Protein AF-A0A8J3IQC1-F1 (afdb_monomer)

Secondary structure (DSSP, 8-state):
--------TTEEEEEEEEEEEE-TT---HHHHHHHHHHHHHHHHHTT-EEEEPP--S---TTEEEEEEEEEEE---S---TTTGGGHHHHHHHHHHHHHHHHHHHHHHHHH-HHHHHHSPPEEEEEETTEEEEEPTGGGTSTTHHHHHHHHHHHH-HHHHTT--TTS-EEEEEEE---------

Mean predicted aligned error: 8.5 Å

Solvent-accessible surface area (backbone atoms only — not comparable to full-atom values): 10470 Å² total; per-residue (Å²): 134,84,84,82,77,77,92,64,98,57,68,44,60,32,51,36,37,42,35,38,34,48,32,95,90,31,84,54,57,66,60,50,50,52,36,46,52,48,33,51,54,54,36,41,76,75,61,33,44,80,44,83,42,82,86,79,83,78,85,57,89,56,57,41,68,35,24,37,37,35,72,42,74,70,80,81,71,82,62,54,96,80,40,60,67,40,45,30,34,31,52,44,29,51,63,44,49,60,53,56,50,42,46,53,48,33,47,28,67,80,57,35,66,70,48,34,72,76,41,47,69,45,37,35,41,27,52,74,88,45,78,41,80,57,52,77,70,55,69,70,47,97,56,23,27,55,52,51,33,52,56,47,32,72,77,36,53,76,59,36,65,68,39,40,49,73,44,55,33,37,39,38,39,37,42,51,61,69,84,77,77,80,82,128

pLDDT: mean 81.54, std 16.27, range [40.22, 96.62]

Organism: NCBI:txid2778369

Foldseek 3Di:
DDDDDDPDDFWDKFKEKEKEFEDPVADDLVLQVQLLVQLVVQLVVVVWDKDQDDDPVPDDSGMDIIMIMHIFGQPPPDDPPVCVLLSFQLSQLVSCLSSVVSSQVSNCVSQPVVCCVVFPKWKWKDWQRRIDTDDPVLNPDPSSSVSSSVSCCVVPVPVSSVHHSHTHMYMYIYGYHDDDDPDD

Radius of gyration: 18.0 Å; Cα contacts (8 Å, |Δi|>4): 273; chains: 1; bounding box: 42×38×71 Å

Structure (mmCIF, N/CA/C/O backbone):
data_AF-A0A8J3IQC1-F1
#
_entry.id   AF-A0A8J3IQC1-F1
#
loop_
_atom_site.group_PDB
_atom_site.id
_atom_site.type_symbol
_atom_site.label_atom_id
_atom_site.label_alt_id
_atom_site.label_comp_id
_atom_site.label_asym_id
_atom_site.label_entity_id
_atom_site.label_seq_id
_atom_site.pdbx_PDB_ins_code
_atom_site.Cartn_x
_atom_site.Cartn_y
_atom_site.Cartn_z
_atom_site.occupancy
_atom_site.B_iso_or_equiv
_atom_site.auth_seq_id
_atom_site.auth_comp_id
_atom_site.auth_asym_id
_atom_site.auth_atom_id
_atom_site.pdbx_PDB_model_num
ATOM 1 N N . MET A 1 1 ? 22.845 -1.897 39.094 1.00 40.22 1 MET A N 1
ATOM 2 C CA . MET A 1 1 ? 21.965 -2.775 38.296 1.00 40.22 1 MET A CA 1
ATOM 3 C C . MET A 1 1 ? 20.654 -2.040 38.111 1.00 40.22 1 MET A C 1
ATOM 5 O O . MET A 1 1 ? 19.868 -1.981 39.044 1.00 40.22 1 MET A O 1
ATOM 9 N N . THR A 1 2 ? 20.475 -1.381 36.971 1.00 40.59 2 THR A N 1
ATOM 10 C CA . THR A 1 2 ? 19.270 -0.590 36.696 1.00 40.59 2 THR A CA 1
ATOM 11 C C . THR A 1 2 ? 18.287 -1.494 35.963 1.00 40.59 2 THR A C 1
ATOM 13 O O . THR A 1 2 ? 18.483 -1.792 34.788 1.00 40.59 2 THR A O 1
ATOM 16 N N . GLN A 1 3 ? 17.283 -1.999 36.681 1.00 43.78 3 GLN A N 1
ATOM 17 C CA . GLN A 1 3 ? 16.102 -2.611 36.074 1.00 43.78 3 GLN A CA 1
ATOM 18 C C . GLN A 1 3 ? 15.334 -1.515 35.333 1.00 43.78 3 GLN A C 1
ATOM 20 O O . GLN A 1 3 ? 14.835 -0.581 35.954 1.00 43.78 3 GLN A O 1
ATOM 25 N N . ILE A 1 4 ? 15.254 -1.630 34.010 1.00 45.78 4 ILE A N 1
ATOM 26 C CA . ILE A 1 4 ? 14.310 -0.878 33.186 1.00 45.78 4 ILE A CA 1
ATOM 27 C C . ILE A 1 4 ? 13.172 -1.856 32.880 1.00 45.78 4 ILE A C 1
ATOM 29 O O . ILE A 1 4 ? 13.296 -2.699 31.994 1.00 45.78 4 ILE A O 1
ATOM 33 N N . SER A 1 5 ? 12.108 -1.800 33.678 1.00 45.09 5 SER A N 1
ATOM 34 C CA . SER A 1 5 ? 10.815 -2.428 33.371 1.00 45.09 5 SER A CA 1
ATOM 35 C C . SER A 1 5 ? 9.925 -1.436 32.602 1.00 45.09 5 SER A C 1
ATOM 37 O O . SER A 1 5 ? 10.202 -0.238 32.605 1.00 45.09 5 SER A O 1
ATOM 39 N N . PRO A 1 6 ? 8.837 -1.929 31.994 1.00 44.94 6 PRO A N 1
ATOM 40 C CA . PRO A 1 6 ? 8.694 -2.234 30.576 1.00 44.94 6 PRO A CA 1
ATOM 41 C C . PRO A 1 6 ? 8.304 -1.005 29.729 1.00 44.94 6 PRO A C 1
ATOM 43 O O . PRO A 1 6 ? 7.730 -0.036 30.218 1.00 44.94 6 PRO A O 1
ATOM 46 N N . ARG A 1 7 ? 8.597 -1.054 28.426 1.00 44.25 7 ARG A N 1
ATOM 47 C CA . ARG A 1 7 ? 8.117 -0.073 27.442 1.00 44.25 7 ARG A CA 1
ATOM 48 C C . ARG A 1 7 ? 6.585 -0.211 27.310 1.00 44.25 7 ARG A C 1
ATOM 50 O O . ARG A 1 7 ? 6.113 -1.241 26.852 1.00 44.25 7 ARG A O 1
ATOM 57 N N . SER A 1 8 ? 5.897 0.807 27.824 1.00 50.34 8 SER A N 1
ATOM 58 C CA . SER A 1 8 ? 4.542 1.351 27.611 1.00 50.34 8 SER A CA 1
ATOM 59 C C . SER A 1 8 ? 3.432 0.495 26.964 1.00 50.34 8 SER A C 1
ATOM 61 O O . SER A 1 8 ? 3.564 0.004 25.851 1.00 50.34 8 SER A O 1
ATOM 63 N N . GLU A 1 9 ? 2.276 0.462 27.633 1.00 50.59 9 GLU A N 1
ATOM 64 C CA . GLU A 1 9 ? 1.049 -0.309 27.347 1.00 50.59 9 GLU A CA 1
ATOM 65 C C . GLU A 1 9 ? 0.183 0.166 26.148 1.00 50.59 9 GLU A C 1
ATOM 67 O O . GLU A 1 9 ? -0.905 -0.364 25.965 1.00 50.59 9 GLU A O 1
ATOM 72 N N . ASP A 1 10 ? 0.652 1.080 25.283 1.00 56.84 10 ASP A N 1
ATOM 73 C CA . ASP A 1 10 ? -0.164 1.674 24.192 1.00 56.84 10 ASP A CA 1
ATOM 74 C C . ASP A 1 10 ? 0.459 1.569 22.778 1.00 56.84 10 ASP A C 1
ATOM 76 O O . ASP A 1 10 ? 0.072 2.288 21.851 1.00 56.84 10 ASP A O 1
ATOM 80 N N . GLU A 1 11 ? 1.437 0.684 22.568 1.00 65.12 11 GLU A N 1
ATOM 81 C CA . GLU A 1 11 ? 1.966 0.410 21.223 1.00 65.12 11 GLU A CA 1
ATOM 82 C C . GLU A 1 11 ? 1.091 -0.626 20.502 1.00 65.12 11 GLU A C 1
ATOM 84 O O . GLU A 1 11 ? 1.140 -1.827 20.784 1.00 65.12 11 GLU A O 1
ATOM 89 N N . GLN A 1 12 ? 0.293 -0.174 19.530 1.00 75.94 12 GLN A N 1
ATOM 90 C CA . GLN A 1 12 ? -0.494 -1.074 18.688 1.00 75.94 12 GLN A CA 1
ATOM 91 C C . GLN A 1 12 ? 0.329 -1.533 17.483 1.00 75.94 12 GLN A C 1
ATOM 93 O O . GLN A 1 12 ? 0.879 -0.732 16.726 1.00 75.94 12 GLN A O 1
ATOM 98 N N . LYS A 1 13 ? 0.410 -2.852 17.290 1.00 84.12 13 LYS A N 1
ATOM 99 C CA . LYS A 1 13 ? 1.093 -3.454 16.142 1.00 84.12 13 LYS A CA 1
ATOM 100 C C . LYS A 1 13 ? 0.201 -3.365 14.901 1.00 84.12 13 LYS A C 1
ATOM 102 O O . LYS A 1 13 ? -0.866 -3.971 14.877 1.00 84.12 13 LYS A O 1
ATOM 107 N N . CYS A 1 14 ? 0.694 -2.723 13.848 1.00 86.69 14 CYS A N 1
ATOM 108 C CA . CYS A 1 14 ? 0.116 -2.774 12.509 1.00 86.69 14 CYS A CA 1
ATOM 109 C C . CYS A 1 14 ? 0.935 -3.724 11.634 1.00 86.69 14 CYS A C 1
ATOM 111 O O . CYS A 1 14 ? 2.167 -3.664 11.599 1.00 86.69 14 CYS A O 1
ATOM 113 N N . THR A 1 15 ? 0.246 -4.650 10.970 1.00 90.25 15 THR A N 1
ATOM 114 C CA . THR A 1 15 ? 0.863 -5.662 10.108 1.00 90.25 15 THR A CA 1
ATOM 115 C C . THR A 1 15 ? 0.353 -5.481 8.686 1.00 90.25 15 THR A C 1
ATOM 117 O O . THR A 1 15 ? -0.852 -5.480 8.455 1.00 90.25 15 THR A O 1
ATOM 120 N N . VAL A 1 16 ? 1.277 -5.338 7.741 1.00 91.88 16 VAL A N 1
ATOM 121 C CA . VAL A 1 16 ? 1.003 -5.101 6.325 1.00 91.88 16 VAL A CA 1
ATOM 122 C C . VAL A 1 16 ? 1.664 -6.197 5.502 1.00 91.88 16 VAL A C 1
ATOM 124 O O . VAL A 1 16 ? 2.874 -6.388 5.571 1.00 91.88 16 VAL A O 1
ATOM 127 N N . ILE A 1 17 ? 0.890 -6.902 4.687 1.00 93.44 17 ILE A N 1
ATOM 128 C CA . ILE A 1 17 ? 1.428 -7.835 3.696 1.00 93.44 17 ILE A CA 1
ATOM 129 C C . ILE A 1 17 ? 1.752 -7.034 2.436 1.00 93.44 17 ILE A C 1
ATOM 131 O O . ILE A 1 17 ? 0.840 -6.554 1.769 1.00 93.44 17 ILE A O 1
ATOM 135 N N . LEU A 1 18 ? 3.031 -6.879 2.104 1.00 93.38 18 LEU A N 1
ATOM 136 C CA . LEU A 1 18 ? 3.458 -6.286 0.840 1.00 93.38 18 LEU A CA 1
ATOM 137 C C . LEU A 1 18 ? 3.635 -7.392 -0.199 1.00 93.38 18 LEU A C 1
ATOM 139 O O . LEU A 1 18 ? 4.449 -8.299 -0.021 1.00 93.38 18 LEU A O 1
ATOM 143 N N . GLU A 1 19 ? 2.910 -7.269 -1.302 1.00 93.25 19 GLU A N 1
ATOM 144 C CA . GLU A 1 19 ? 3.020 -8.127 -2.471 1.00 93.25 19 GLU A CA 1
ATOM 145 C C . GLU A 1 19 ? 3.348 -7.278 -3.700 1.00 93.25 19 GLU A C 1
ATOM 147 O O . GLU A 1 19 ? 2.605 -6.365 -4.055 1.00 93.25 19 GLU A O 1
ATOM 152 N N . LEU A 1 20 ? 4.443 -7.579 -4.385 1.00 91.62 20 LEU A N 1
ATOM 153 C CA . LEU A 1 20 ? 4.693 -7.062 -5.724 1.00 91.62 20 LEU A CA 1
ATOM 154 C C . LEU A 1 20 ? 4.461 -8.178 -6.730 1.00 91.62 20 LEU A C 1
ATOM 156 O O . LEU A 1 20 ? 4.900 -9.306 -6.511 1.00 91.62 20 LEU A O 1
ATOM 160 N N . VAL A 1 21 ? 3.808 -7.852 -7.838 1.00 90.75 21 VAL A N 1
ATOM 161 C CA . VAL A 1 21 ? 3.517 -8.789 -8.928 1.00 90.75 21 VAL A CA 1
ATOM 162 C C . VAL A 1 21 ? 3.846 -8.153 -10.269 1.00 90.75 21 VAL A C 1
ATOM 164 O O . VAL A 1 21 ? 3.769 -6.930 -10.432 1.00 90.75 21 VAL A O 1
ATOM 167 N N . THR A 1 22 ? 4.200 -8.975 -11.248 1.00 86.94 22 THR A N 1
ATOM 168 C CA . THR A 1 22 ? 4.325 -8.547 -12.645 1.00 86.94 22 THR A CA 1
ATOM 169 C C . THR A 1 22 ? 3.020 -8.750 -13.408 1.00 86.94 22 THR A C 1
ATOM 171 O O . THR A 1 22 ? 2.178 -9.567 -13.039 1.00 86.94 22 THR A O 1
ATOM 174 N N . ASP A 1 23 ? 2.824 -7.992 -14.487 1.00 80.69 23 ASP A N 1
ATOM 175 C CA . ASP A 1 23 ? 1.768 -8.296 -15.454 1.00 80.69 23 ASP A CA 1
ATOM 176 C C . ASP A 1 23 ? 1.985 -9.708 -16.042 1.00 80.69 23 ASP A C 1
ATOM 178 O O . ASP A 1 23 ? 3.125 -10.052 -16.374 1.00 80.69 23 ASP A O 1
ATOM 182 N N . PRO A 1 24 ? 0.928 -10.523 -16.228 1.00 71.56 24 PRO A N 1
ATOM 183 C CA . PRO A 1 24 ? 1.050 -11.866 -16.800 1.00 71.56 24 PRO A CA 1
ATOM 184 C C . PRO A 1 24 ? 1.814 -11.912 -18.131 1.00 71.56 24 PRO A C 1
ATOM 186 O O . PRO A 1 24 ? 2.443 -12.917 -18.458 1.00 71.56 24 PRO A O 1
ATOM 189 N N . ASN A 1 25 ? 1.772 -10.823 -18.904 1.00 71.94 25 ASN A N 1
ATOM 190 C CA . ASN A 1 25 ? 2.366 -10.759 -20.237 1.00 71.94 25 ASN A CA 1
ATOM 191 C C . ASN A 1 25 ? 3.844 -10.330 -20.254 1.00 71.94 25 ASN A C 1
ATOM 193 O O . ASN A 1 25 ? 4.471 -10.393 -21.313 1.00 71.94 25 ASN A O 1
ATOM 197 N N . ASP A 1 26 ? 4.405 -9.878 -19.129 1.00 71.62 26 ASP A N 1
ATOM 198 C CA . ASP A 1 26 ? 5.800 -9.435 -19.050 1.00 71.62 26 ASP A CA 1
ATOM 199 C C . ASP A 1 26 ? 6.403 -9.743 -17.681 1.00 71.62 26 ASP A C 1
ATOM 201 O O . ASP A 1 26 ? 6.161 -9.057 -16.690 1.00 71.62 26 ASP A O 1
ATOM 205 N N . HIS A 1 27 ? 7.217 -10.794 -17.655 1.00 74.19 27 HIS A N 1
ATOM 206 C CA . HIS A 1 27 ? 7.908 -11.259 -16.466 1.00 74.19 27 HIS A CA 1
ATOM 207 C C . HIS A 1 27 ? 9.354 -10.764 -16.453 1.00 74.19 27 HIS A C 1
ATOM 209 O O . HIS A 1 27 ? 10.228 -11.308 -17.139 1.00 74.19 27 HIS A O 1
ATOM 215 N N . ASP A 1 28 ? 9.614 -9.754 -15.624 1.00 82.19 28 ASP A N 1
ATOM 216 C CA . ASP A 1 28 ? 10.964 -9.341 -15.246 1.00 82.19 28 ASP A CA 1
ATOM 217 C C . ASP A 1 28 ? 11.208 -9.629 -13.752 1.00 82.19 28 ASP A C 1
ATOM 219 O O . ASP A 1 28 ? 11.042 -8.745 -12.905 1.00 82.19 28 ASP A O 1
ATOM 223 N N . PRO A 1 29 ? 11.590 -10.873 -13.399 1.00 82.62 29 PRO A N 1
ATOM 224 C CA . PRO A 1 29 ? 11.799 -11.260 -12.005 1.00 82.62 29 PRO A CA 1
ATOM 225 C C . PRO A 1 29 ? 12.985 -10.524 -11.365 1.00 82.62 29 PRO A C 1
ATOM 227 O O . PRO A 1 29 ? 13.011 -10.339 -10.149 1.00 82.62 29 PRO A O 1
ATOM 230 N N . ALA A 1 30 ? 13.958 -10.074 -12.167 1.00 86.56 30 ALA A N 1
ATOM 231 C CA . ALA A 1 30 ? 15.094 -9.308 -11.669 1.00 86.56 30 ALA A CA 1
ATOM 232 C C . ALA A 1 30 ? 14.656 -7.900 -11.249 1.00 86.56 30 ALA A C 1
ATOM 234 O O . ALA A 1 30 ? 15.013 -7.449 -10.161 1.00 86.56 30 ALA A O 1
ATOM 235 N N . LEU A 1 31 ? 13.838 -7.235 -12.071 1.00 87.50 31 LEU A N 1
ATOM 236 C CA . LEU A 1 31 ? 13.245 -5.945 -11.724 1.00 87.50 31 LEU A CA 1
ATOM 237 C C . LEU A 1 31 ? 12.317 -6.059 -10.508 1.00 87.50 31 LEU A C 1
ATOM 239 O O . LEU A 1 31 ? 12.397 -5.234 -9.600 1.00 87.50 31 LEU A O 1
ATOM 243 N N . LEU A 1 32 ? 11.472 -7.092 -10.478 1.00 90.25 32 LEU A N 1
ATOM 244 C CA . LEU A 1 32 ? 10.566 -7.367 -9.364 1.00 90.25 32 LEU A CA 1
ATOM 245 C C . LEU A 1 32 ? 11.332 -7.533 -8.043 1.00 90.25 32 LEU A C 1
ATOM 247 O O . LEU A 1 32 ? 10.995 -6.892 -7.049 1.00 90.25 32 LEU A O 1
ATOM 251 N N . SER A 1 33 ? 12.388 -8.352 -8.045 1.00 89.62 33 SER A N 1
ATOM 252 C CA . SER A 1 33 ? 13.242 -8.566 -6.875 1.00 89.62 33 SER A CA 1
ATOM 253 C C . SER A 1 33 ? 13.985 -7.291 -6.467 1.00 89.62 33 SER A C 1
ATOM 255 O O . SER A 1 33 ? 14.017 -6.974 -5.279 1.00 89.62 33 SER A O 1
ATOM 257 N N . ALA A 1 34 ? 14.523 -6.526 -7.423 1.00 91.19 34 ALA A N 1
ATOM 258 C CA . ALA A 1 34 ? 15.219 -5.271 -7.139 1.00 91.19 34 ALA A CA 1
ATOM 259 C C . ALA A 1 34 ? 14.297 -4.246 -6.461 1.00 91.19 34 ALA A C 1
ATOM 261 O O . ALA A 1 34 ? 14.631 -3.741 -5.391 1.00 91.19 34 ALA A O 1
ATOM 262 N N . ILE A 1 35 ? 13.105 -4.016 -7.025 1.00 92.12 35 ILE A N 1
ATOM 263 C CA . ILE A 1 35 ? 12.106 -3.121 -6.426 1.00 92.12 35 ILE A CA 1
ATOM 264 C C . ILE A 1 35 ? 11.676 -3.656 -5.056 1.00 92.12 35 ILE A C 1
ATOM 266 O O . ILE A 1 35 ? 11.614 -2.887 -4.103 1.00 92.12 35 ILE A O 1
ATOM 270 N N . GLY A 1 36 ? 11.413 -4.959 -4.928 1.00 91.69 36 GLY A N 1
ATOM 271 C CA . GLY A 1 36 ? 11.013 -5.566 -3.657 1.00 91.69 36 GLY A CA 1
ATOM 272 C C . GLY A 1 36 ? 12.030 -5.344 -2.539 1.00 91.69 36 GLY A C 1
ATOM 273 O O . GLY A 1 36 ? 11.661 -4.922 -1.441 1.00 91.69 36 GLY A O 1
ATOM 274 N N . HIS A 1 37 ? 13.314 -5.565 -2.822 1.00 93.50 37 HIS A N 1
ATOM 275 C CA . HIS A 1 37 ? 14.383 -5.332 -1.853 1.00 93.50 37 HIS A CA 1
ATOM 276 C C . HIS A 1 37 ? 14.563 -3.851 -1.512 1.00 93.50 37 HIS A C 1
ATOM 278 O O . HIS A 1 37 ? 14.734 -3.536 -0.335 1.00 93.50 37 HIS A O 1
ATOM 284 N N . GLU A 1 38 ? 14.469 -2.954 -2.495 1.00 93.94 38 GLU A N 1
ATOM 285 C CA . GLU A 1 38 ? 14.551 -1.508 -2.261 1.00 93.94 38 GLU A CA 1
ATOM 286 C C . GLU A 1 38 ? 13.390 -1.020 -1.383 1.00 93.94 38 GLU A C 1
ATOM 288 O O . GLU A 1 38 ? 13.602 -0.318 -0.397 1.00 93.94 38 GLU A O 1
ATOM 293 N N . VAL A 1 39 ? 12.156 -1.457 -1.659 1.00 93.50 39 VAL A N 1
ATOM 294 C CA . VAL A 1 39 ? 10.988 -1.099 -0.838 1.00 93.50 39 VAL A CA 1
ATOM 295 C C . VAL A 1 39 ? 11.130 -1.619 0.587 1.00 93.50 39 VAL A C 1
ATOM 297 O O . VAL A 1 39 ? 10.829 -0.889 1.529 1.00 93.50 39 VAL A O 1
ATOM 300 N N . VAL A 1 40 ? 11.617 -2.849 0.763 1.00 93.69 40 VAL A N 1
ATOM 301 C CA . VAL A 1 40 ? 11.906 -3.404 2.092 1.00 93.69 40 VAL A CA 1
ATOM 302 C C . VAL A 1 40 ? 12.955 -2.568 2.820 1.00 93.69 40 VAL A C 1
ATOM 304 O O . VAL A 1 40 ? 12.752 -2.229 3.985 1.00 93.69 40 VAL A O 1
ATOM 307 N N . HIS A 1 41 ? 14.047 -2.212 2.144 1.00 94.06 41 HIS A N 1
ATOM 308 C CA . HIS A 1 41 ? 15.112 -1.400 2.723 1.00 94.06 41 HIS A CA 1
ATOM 309 C C . HIS A 1 41 ? 14.593 -0.025 3.170 1.00 94.06 41 HIS A C 1
ATOM 311 O O . HIS A 1 41 ? 14.820 0.391 4.308 1.00 94.06 41 HIS A O 1
ATOM 317 N N . LEU A 1 42 ? 13.820 0.643 2.311 1.00 91.88 42 LEU A N 1
ATOM 318 C CA . LEU A 1 42 ? 13.205 1.934 2.611 1.00 91.88 42 LEU A CA 1
ATOM 319 C C . LEU A 1 42 ? 12.172 1.828 3.740 1.00 91.88 42 LEU A C 1
ATOM 321 O O . LEU A 1 42 ? 12.148 2.678 4.624 1.00 91.88 42 LEU A O 1
ATOM 325 N N . ALA A 1 43 ? 11.351 0.775 3.764 1.00 90.06 43 ALA A N 1
ATOM 326 C CA . ALA A 1 43 ? 10.397 0.548 4.847 1.00 90.06 43 ALA A CA 1
ATOM 327 C C . ALA A 1 43 ? 11.114 0.334 6.190 1.00 90.06 43 ALA A C 1
ATOM 329 O O . ALA A 1 43 ? 10.699 0.887 7.206 1.00 90.06 43 ALA A O 1
ATOM 330 N N . GLN A 1 44 ? 12.220 -0.413 6.213 1.00 91.50 44 GLN A N 1
ATOM 331 C CA . GLN A 1 44 ? 13.012 -0.600 7.431 1.00 91.50 44 GLN A CA 1
ATOM 332 C C . GLN A 1 44 ? 13.578 0.719 7.970 1.00 91.50 44 GLN A C 1
ATOM 334 O O . GLN A 1 44 ? 13.563 0.939 9.182 1.00 91.50 44 GLN A O 1
ATOM 339 N N . ALA A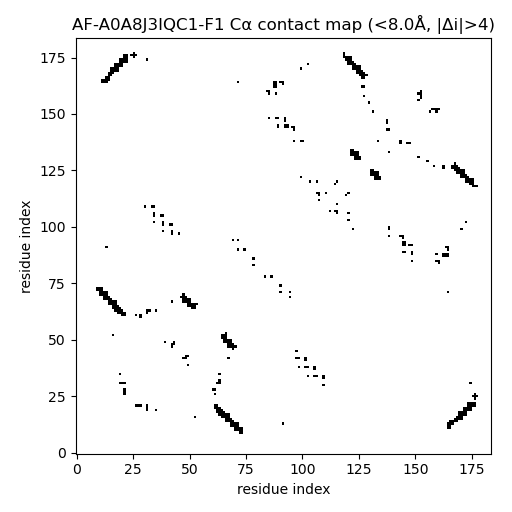 1 45 ? 14.012 1.623 7.087 1.00 88.75 45 ALA A N 1
ATOM 340 C CA . ALA A 1 45 ? 14.457 2.962 7.476 1.00 88.75 45 ALA A CA 1
ATOM 341 C C . ALA A 1 45 ? 13.329 3.815 8.098 1.00 88.75 45 ALA A C 1
ATOM 343 O O . ALA A 1 45 ? 13.602 4.658 8.949 1.00 88.75 45 ALA A O 1
ATOM 344 N N . GLU A 1 46 ? 12.072 3.556 7.729 1.00 85.62 46 GLU A N 1
ATOM 345 C CA . GLU A 1 46 ? 10.862 4.191 8.285 1.00 85.62 46 GLU A CA 1
ATOM 346 C C . GLU A 1 46 ? 10.342 3.471 9.554 1.00 85.62 46 GLU A C 1
ATOM 348 O O . GLU A 1 46 ? 9.234 3.733 10.023 1.00 85.62 46 GLU A O 1
ATOM 353 N N . GLY A 1 47 ? 11.122 2.541 10.120 1.00 87.62 47 GLY A N 1
ATOM 354 C CA . GLY A 1 47 ? 10.800 1.850 11.372 1.00 87.62 47 GLY A CA 1
ATOM 355 C C . GLY A 1 47 ? 9.993 0.559 11.216 1.00 87.62 47 GLY A C 1
ATOM 356 O O . GLY A 1 47 ? 9.559 -0.011 12.220 1.00 87.62 47 GLY A O 1
ATOM 357 N N . TYR A 1 48 ? 9.805 0.059 9.991 1.00 90.38 48 TYR A N 1
ATOM 358 C CA . TYR A 1 48 ? 9.204 -1.256 9.783 1.00 90.38 48 TYR A CA 1
ATOM 359 C C . TYR A 1 48 ? 10.194 -2.381 10.097 1.00 90.38 48 TYR A C 1
ATOM 361 O O . TYR A 1 48 ? 11.385 -2.320 9.805 1.00 90.38 48 TYR A O 1
ATOM 369 N N . THR A 1 49 ? 9.679 -3.479 10.630 1.00 92.38 49 THR A N 1
ATOM 370 C CA . THR A 1 49 ? 10.393 -4.752 10.725 1.00 92.38 49 THR A CA 1
ATOM 371 C C . THR A 1 49 ? 9.830 -5.720 9.696 1.00 92.38 49 THR A C 1
ATOM 373 O O . THR A 1 49 ? 8.635 -5.714 9.412 1.00 92.38 49 THR A O 1
ATOM 376 N N . THR A 1 50 ? 10.686 -6.550 9.110 1.00 90.81 50 THR A N 1
ATOM 377 C CA . THR A 1 50 ? 10.294 -7.479 8.043 1.00 90.81 50 THR A CA 1
ATOM 378 C C . THR A 1 50 ? 10.243 -8.905 8.552 1.00 90.81 50 THR A C 1
ATOM 380 O O . THR A 1 50 ? 11.148 -9.347 9.265 1.00 90.81 50 THR A O 1
ATOM 383 N N . ARG A 1 51 ? 9.218 -9.646 8.143 1.00 89.19 51 ARG A N 1
ATOM 384 C CA . ARG A 1 51 ? 9.058 -11.075 8.406 1.00 89.19 51 ARG A CA 1
ATOM 385 C C . ARG A 1 51 ? 8.784 -11.805 7.091 1.00 89.19 51 ARG A C 1
ATOM 387 O O . ARG A 1 51 ? 8.217 -11.211 6.170 1.00 89.19 51 ARG A O 1
ATOM 394 N N . PRO A 1 52 ? 9.177 -13.084 6.974 1.00 81.88 52 PRO A N 1
ATOM 395 C CA . PRO A 1 52 ? 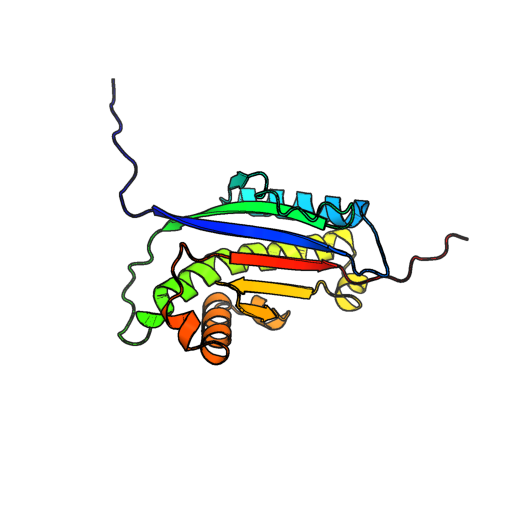8.686 -13.919 5.889 1.00 81.88 52 PRO A CA 1
ATOM 396 C C . PRO A 1 52 ? 7.158 -13.904 5.913 1.00 81.88 52 PRO A C 1
ATOM 398 O O . PRO A 1 52 ? 6.570 -14.158 6.962 1.00 81.88 52 PRO A O 1
ATOM 401 N N . ALA A 1 53 ? 6.527 -13.593 4.782 1.00 76.25 53 ALA A N 1
ATOM 402 C CA . ALA A 1 53 ? 5.075 -13.599 4.717 1.00 76.25 53 ALA A CA 1
ATOM 403 C C . ALA A 1 53 ? 4.520 -15.011 4.985 1.00 76.25 53 ALA A C 1
ATOM 405 O O . ALA A 1 53 ? 5.153 -16.001 4.588 1.00 76.25 53 ALA A O 1
ATOM 406 N N . PRO A 1 54 ? 3.350 -15.128 5.640 1.00 68.19 54 PRO A N 1
ATOM 407 C CA . PRO A 1 54 ? 2.692 -16.413 5.828 1.00 68.19 54 PRO A CA 1
ATOM 408 C C . PRO A 1 54 ? 2.454 -17.080 4.468 1.00 68.19 54 PRO A C 1
ATOM 410 O O . PRO A 1 54 ? 2.037 -16.441 3.505 1.00 68.19 54 PRO A O 1
ATOM 413 N N . TYR A 1 55 ? 2.783 -18.369 4.378 1.00 58.16 55 TYR A N 1
ATOM 414 C CA . TYR A 1 55 ? 2.741 -19.138 3.136 1.00 58.16 55 TYR A CA 1
ATOM 415 C C . TYR A 1 55 ? 1.312 -19.186 2.568 1.00 58.16 55 TYR A C 1
ATOM 417 O O . TYR A 1 55 ? 0.439 -19.819 3.155 1.00 58.16 55 TYR A O 1
ATOM 425 N N . THR A 1 56 ? 1.081 -18.548 1.418 1.00 58.59 56 THR A N 1
ATOM 426 C CA . THR A 1 56 ? -0.235 -18.475 0.755 1.00 58.59 56 THR A CA 1
ATOM 427 C C . THR A 1 56 ? -0.524 -19.652 -0.184 1.00 58.59 56 THR A C 1
ATOM 429 O O . THR A 1 56 ? -1.588 -19.702 -0.785 1.00 58.59 56 THR A O 1
ATOM 432 N N . GLY A 1 57 ? 0.399 -20.609 -0.353 1.00 51.44 57 GLY A N 1
ATOM 433 C CA . GLY A 1 57 ? 0.252 -21.715 -1.317 1.00 51.44 57 GLY A CA 1
ATOM 434 C C . GLY A 1 57 ? 0.461 -21.316 -2.785 1.00 51.44 57 GLY A C 1
ATOM 435 O O . GLY A 1 57 ? 0.790 -22.168 -3.606 1.00 51.44 57 GLY A O 1
ATOM 436 N N . GLU A 1 58 ? 0.388 -20.026 -3.106 1.00 52.41 58 GLU A N 1
ATOM 437 C CA . GLU A 1 58 ? 0.637 -19.463 -4.436 1.00 52.41 58 GLU A CA 1
ATOM 438 C C . GLU A 1 58 ? 2.122 -19.110 -4.610 1.00 52.41 58 GLU A C 1
ATOM 440 O O . GLU A 1 58 ? 2.520 -17.950 -4.682 1.00 52.41 58 GLU A O 1
ATOM 445 N N . ARG A 1 59 ? 2.997 -20.124 -4.634 1.00 46.25 59 ARG A N 1
ATOM 446 C CA . ARG A 1 59 ? 4.397 -19.918 -5.042 1.00 46.25 59 ARG A CA 1
ATOM 447 C C . ARG A 1 59 ? 4.508 -19.966 -6.564 1.00 46.25 59 ARG A C 1
ATOM 449 O O . ARG A 1 59 ? 4.668 -21.042 -7.135 1.00 46.25 59 ARG A O 1
ATOM 456 N N . GLY A 1 60 ? 4.487 -18.797 -7.194 1.00 52.25 60 GLY A N 1
ATOM 457 C CA . GLY A 1 60 ? 5.049 -18.577 -8.527 1.00 52.25 60 GLY A CA 1
ATOM 458 C C . GLY A 1 60 ? 6.380 -17.827 -8.437 1.00 52.25 60 GLY A C 1
ATOM 459 O O . GLY A 1 60 ? 6.649 -17.144 -7.454 1.00 52.25 60 GLY A O 1
ATOM 460 N N . ILE A 1 61 ? 7.199 -17.889 -9.489 1.00 56.94 61 ILE A N 1
ATOM 461 C CA . ILE A 1 61 ? 8.395 -17.032 -9.691 1.00 56.94 61 ILE A CA 1
ATOM 462 C C . ILE A 1 61 ? 7.970 -15.562 -9.988 1.00 56.94 61 ILE A C 1
ATOM 464 O O . ILE A 1 61 ? 8.776 -14.702 -10.326 1.00 56.94 61 ILE A O 1
ATOM 468 N N . GLU A 1 62 ? 6.673 -15.285 -9.858 1.00 71.25 62 GLU A N 1
ATOM 469 C CA . GLU A 1 62 ? 5.931 -14.157 -10.422 1.00 71.25 62 GLU A CA 1
ATOM 470 C C . GLU A 1 62 ? 5.612 -13.069 -9.384 1.00 71.25 62 GLU A C 1
ATOM 472 O O . GLU A 1 62 ? 5.091 -12.007 -9.729 1.00 71.25 62 GLU A O 1
ATOM 477 N N . SER A 1 63 ? 5.916 -13.323 -8.105 1.00 82.69 63 SER A N 1
ATOM 478 C CA . SER A 1 63 ? 5.614 -12.406 -7.007 1.00 82.69 63 SER A CA 1
ATOM 479 C C . SER A 1 63 ? 6.760 -12.260 -6.003 1.00 82.69 63 SER A C 1
ATOM 481 O O . SER A 1 63 ? 7.547 -13.177 -5.754 1.00 82.69 63 SER A O 1
ATOM 483 N N . PHE A 1 64 ? 6.855 -11.069 -5.415 1.00 86.12 64 PHE A N 1
ATOM 484 C CA . PHE A 1 64 ? 7.688 -10.769 -4.254 1.00 86.12 64 PHE A CA 1
ATOM 485 C C . PHE A 1 64 ? 6.760 -10.502 -3.071 1.00 86.12 64 PHE A C 1
ATOM 487 O O . PHE A 1 64 ? 5.942 -9.589 -3.137 1.00 86.12 64 PHE A O 1
ATOM 494 N N . LEU A 1 65 ? 6.880 -11.281 -1.996 1.00 89.12 65 LEU A N 1
ATOM 495 C CA . LEU A 1 65 ? 5.945 -11.247 -0.871 1.00 89.12 65 LEU A CA 1
ATOM 496 C C . LEU A 1 65 ? 6.691 -11.139 0.464 1.00 89.12 65 LEU A C 1
ATOM 498 O O . LEU A 1 65 ? 7.551 -11.969 0.773 1.00 89.12 65 LEU A O 1
ATOM 502 N N . VAL A 1 66 ? 6.344 -10.138 1.272 1.00 90.19 66 VAL A N 1
ATOM 503 C CA . VAL A 1 66 ? 6.949 -9.892 2.589 1.00 90.19 66 VAL A CA 1
ATOM 504 C C . VAL A 1 66 ? 5.911 -9.344 3.566 1.00 90.19 66 VAL A C 1
ATOM 506 O O . VAL A 1 66 ? 5.038 -8.565 3.193 1.00 90.19 66 VAL A O 1
ATOM 509 N N . GLU A 1 67 ? 5.996 -9.741 4.833 1.00 91.00 67 GLU A N 1
ATOM 510 C CA . GLU A 1 67 ? 5.205 -9.135 5.904 1.00 91.00 67 GLU A CA 1
ATOM 511 C C . GLU A 1 67 ? 6.014 -7.989 6.524 1.00 91.00 67 GLU A C 1
ATOM 513 O O . GLU A 1 67 ? 7.160 -8.166 6.944 1.00 91.00 67 GLU A O 1
ATOM 518 N N . LEU A 1 68 ? 5.413 -6.807 6.578 1.00 89.00 68 LEU A N 1
ATOM 519 C CA . LEU A 1 68 ? 5.954 -5.604 7.190 1.00 89.00 68 LEU A CA 1
ATOM 520 C C . LEU A 1 68 ? 5.186 -5.318 8.478 1.00 89.00 68 LEU A C 1
ATOM 522 O O . LEU A 1 68 ? 3.959 -5.301 8.504 1.00 89.00 68 LEU A O 1
ATOM 526 N N . VAL A 1 69 ? 5.912 -5.082 9.559 1.00 86.38 69 VAL A N 1
ATOM 527 C CA . VAL A 1 69 ? 5.350 -4.838 10.885 1.00 86.38 69 VAL A CA 1
ATOM 528 C C . VAL A 1 69 ? 5.841 -3.495 11.388 1.00 86.38 69 VAL A C 1
ATOM 530 O O . VAL A 1 69 ? 7.048 -3.283 11.472 1.00 86.38 69 VAL A O 1
ATOM 533 N N . THR A 1 70 ? 4.919 -2.626 11.784 1.00 87.12 70 THR A N 1
ATOM 534 C CA . THR A 1 70 ? 5.235 -1.349 12.430 1.00 87.12 70 THR A CA 1
ATOM 535 C C . THR A 1 70 ? 4.440 -1.187 13.720 1.00 87.12 70 THR A C 1
ATOM 537 O O . THR A 1 70 ? 3.403 -1.827 13.912 1.00 87.12 70 THR A O 1
ATOM 540 N N . PHE A 1 71 ? 4.949 -0.355 14.619 1.00 81.62 71 PHE A N 1
ATOM 541 C CA . PHE A 1 71 ? 4.280 0.004 15.861 1.00 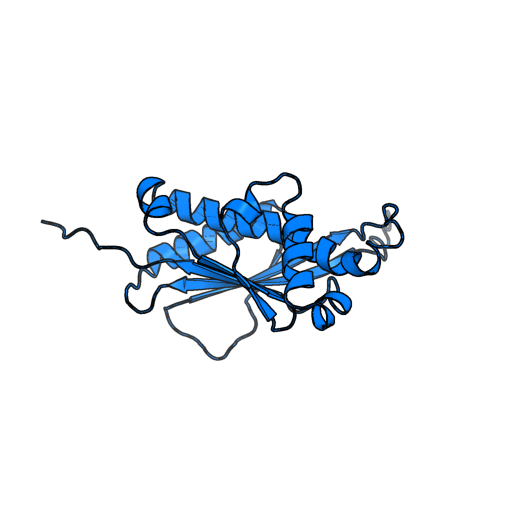81.62 71 PHE A CA 1
ATOM 542 C C . PHE A 1 71 ? 3.717 1.403 15.706 1.00 81.62 71 PHE A C 1
ATOM 544 O O . PHE A 1 71 ? 4.442 2.343 15.375 1.00 81.62 71 PHE A O 1
ATOM 551 N N . ILE A 1 72 ? 2.415 1.529 15.920 1.00 74.81 72 ILE A N 1
ATOM 552 C CA . ILE A 1 72 ? 1.734 2.806 15.849 1.00 74.81 72 ILE A CA 1
ATOM 553 C C . ILE A 1 72 ? 1.495 3.274 17.276 1.00 74.81 72 ILE A C 1
ATOM 555 O O . ILE A 1 72 ? 0.849 2.585 18.066 1.00 74.81 72 ILE A O 1
ATOM 559 N N . ALA A 1 73 ? 2.035 4.447 17.601 1.00 63.28 73 ALA A N 1
ATOM 560 C CA . ALA A 1 73 ? 1.643 5.147 18.809 1.00 63.28 73 ALA A CA 1
ATOM 561 C C . ALA A 1 73 ? 0.166 5.524 18.670 1.00 63.28 73 ALA A C 1
ATOM 563 O O . ALA A 1 73 ? -0.226 6.131 17.668 1.00 63.28 73 ALA A O 1
ATOM 564 N N . ALA A 1 74 ? -0.654 5.148 19.649 1.00 56.75 74 ALA A N 1
ATOM 565 C CA . ALA A 1 74 ? -2.049 5.548 19.678 1.00 56.75 74 ALA A CA 1
ATOM 566 C C . ALA A 1 74 ? -2.132 7.086 19.638 1.00 56.75 74 ALA A C 1
ATOM 568 O O . ALA A 1 74 ? -1.757 7.777 20.586 1.00 56.75 74 ALA A O 1
ATOM 569 N N . ASN A 1 75 ? -2.586 7.640 18.511 1.00 53.38 75 ASN A N 1
ATOM 570 C CA . ASN A 1 75 ? -2.798 9.076 18.360 1.00 53.38 75 ASN A CA 1
ATOM 571 C C . ASN A 1 75 ? -4.042 9.479 19.169 1.00 53.38 75 ASN A C 1
ATOM 573 O O . ASN A 1 75 ? -5.123 9.680 18.623 1.00 53.38 75 ASN A O 1
ATOM 577 N N . HIS A 1 76 ? -3.884 9.629 20.486 1.00 45.47 76 HIS A N 1
ATOM 578 C CA . HIS A 1 76 ? -4.892 10.170 21.409 1.00 45.47 76 HIS A CA 1
ATOM 579 C C . HIS A 1 76 ? -5.040 11.704 21.308 1.00 45.47 76 HIS A C 1
ATOM 581 O O . HIS A 1 76 ? -5.468 12.363 22.255 1.00 45.47 76 HIS A O 1
ATOM 587 N N . ALA A 1 77 ? -4.675 12.313 20.178 1.00 42.88 77 ALA A N 1
ATOM 588 C CA . ALA A 1 77 ? -4.825 13.749 19.983 1.00 42.88 77 ALA A CA 1
ATOM 589 C C . ALA A 1 77 ? -6.270 14.071 19.572 1.00 42.88 77 ALA A C 1
ATOM 591 O O . ALA A 1 77 ? -6.634 13.937 18.408 1.00 42.88 77 ALA A O 1
ATOM 592 N N . THR A 1 78 ? -7.074 14.463 20.566 1.00 47.12 78 THR A N 1
ATOM 593 C CA . THR A 1 78 ? -8.336 15.227 20.496 1.00 47.12 78 THR A CA 1
ATOM 594 C C . THR A 1 78 ? -9.096 15.097 19.178 1.00 47.12 78 THR A C 1
ATOM 596 O O . THR A 1 78 ? -9.223 16.027 18.383 1.00 47.12 78 THR A O 1
ATOM 599 N N . ILE A 1 79 ? -9.604 13.897 18.952 1.00 48.50 79 ILE A N 1
ATOM 600 C CA . ILE A 1 79 ? -10.406 13.564 17.794 1.00 48.50 79 ILE A CA 1
ATOM 601 C C . ILE A 1 79 ? -11.820 14.118 18.036 1.00 48.50 79 ILE A C 1
ATOM 603 O O . ILE A 1 79 ? -12.556 13.595 18.867 1.00 48.50 79 ILE A O 1
ATOM 607 N N . ALA A 1 80 ? -12.185 15.211 17.353 1.00 48.78 80 ALA A N 1
ATOM 608 C CA . ALA A 1 80 ? -13.540 15.774 17.383 1.00 48.78 80 ALA A CA 1
ATOM 609 C C . ALA A 1 80 ? -14.590 14.693 17.049 1.00 48.78 80 ALA A C 1
ATOM 611 O O . ALA A 1 80 ? -14.301 13.804 16.248 1.00 48.78 80 ALA A O 1
ATOM 612 N N . GLU A 1 81 ? -15.799 14.783 17.619 1.00 44.75 81 GLU A N 1
ATOM 613 C CA . GLU A 1 81 ? -16.865 13.749 17.652 1.00 44.75 81 GLU A CA 1
ATOM 614 C C . GLU A 1 81 ? -17.315 13.130 16.300 1.00 44.75 81 GLU A C 1
ATOM 616 O O . GLU A 1 81 ? -18.149 12.236 16.291 1.00 44.75 81 GLU A O 1
ATOM 621 N N . GLY A 1 82 ? -16.748 13.513 15.151 1.00 48.16 82 GLY A N 1
ATOM 622 C CA . GLY A 1 82 ? -16.946 12.841 13.853 1.00 48.16 82 GLY A CA 1
ATOM 623 C C . GLY A 1 82 ? -15.753 12.015 13.338 1.00 48.16 82 GLY A C 1
ATOM 624 O O . GLY A 1 82 ? -15.893 11.289 12.352 1.00 48.16 82 GLY A O 1
ATOM 625 N N . ILE A 1 83 ? -14.578 12.129 13.967 1.00 52.53 83 ILE A N 1
ATOM 626 C CA . ILE A 1 83 ? -13.333 11.452 13.563 1.00 52.53 83 ILE A CA 1
ATOM 627 C C . ILE A 1 83 ? -13.062 10.225 14.462 1.00 52.53 83 ILE A C 1
ATOM 629 O O . ILE A 1 83 ? -12.245 9.383 14.106 1.00 52.53 83 ILE A O 1
ATOM 633 N N . ALA A 1 84 ? -13.772 10.055 15.588 1.00 56.06 84 ALA A N 1
ATOM 634 C CA . ALA A 1 84 ? -13.612 8.881 16.459 1.00 56.06 84 ALA A CA 1
ATOM 635 C C . ALA A 1 84 ? -13.858 7.577 15.677 1.00 56.06 84 ALA A C 1
ATOM 637 O O . ALA A 1 84 ? -13.027 6.669 15.727 1.00 56.06 84 ALA A O 1
ATOM 638 N N . ASP A 1 85 ? -14.891 7.570 14.829 1.00 63.97 85 ASP A N 1
ATOM 639 C CA . ASP A 1 85 ? -15.236 6.474 13.909 1.00 63.97 85 ASP A CA 1
ATOM 640 C C . ASP A 1 85 ? -14.218 6.268 12.771 1.00 63.97 85 ASP A C 1
ATOM 642 O O . ASP A 1 85 ? -14.215 5.235 12.107 1.00 63.97 85 ASP A O 1
ATOM 646 N N . LEU A 1 86 ? -13.358 7.256 12.511 1.00 75.31 86 LEU A N 1
ATOM 647 C CA . LEU A 1 86 ? -12.309 7.217 11.487 1.00 75.31 86 LEU A CA 1
ATOM 648 C C . LEU A 1 86 ? -10.915 7.004 12.077 1.00 75.31 86 LEU A C 1
ATOM 650 O O . LEU A 1 86 ? -9.960 6.865 11.318 1.00 75.31 86 LEU A O 1
ATOM 654 N N . SER A 1 87 ? -10.776 6.991 13.401 1.00 80.12 87 SER A N 1
ATOM 655 C CA . SER A 1 87 ? -9.481 7.007 14.082 1.00 80.12 87 SER A CA 1
ATOM 656 C C . SER A 1 87 ? -8.615 5.799 13.714 1.00 80.12 87 SER A C 1
ATOM 658 O O . SER A 1 87 ? -7.456 5.974 13.333 1.00 80.12 87 SER A O 1
ATOM 660 N N . GLY A 1 88 ? -9.185 4.589 13.728 1.00 84.44 88 GLY A N 1
ATOM 661 C CA . GLY A 1 88 ? -8.488 3.358 13.345 1.00 84.44 88 GLY A CA 1
ATOM 662 C C . GLY A 1 88 ? -8.072 3.361 11.875 1.00 84.44 88 GLY A C 1
ATOM 663 O O . GLY A 1 88 ? -6.909 3.116 11.557 1.00 84.44 88 GLY A O 1
ATOM 664 N N . LEU A 1 89 ? -8.986 3.737 10.979 1.00 89.44 89 LEU A N 1
ATOM 665 C CA . LEU A 1 89 ? -8.712 3.824 9.545 1.00 89.44 89 LEU A CA 1
ATOM 666 C C . LEU A 1 89 ? -7.659 4.891 9.212 1.00 89.44 89 LEU A C 1
ATOM 668 O O . LEU A 1 89 ? -6.738 4.629 8.445 1.00 89.44 89 LEU A O 1
ATOM 672 N N . LEU A 1 90 ? -7.756 6.077 9.813 1.00 89.50 90 LEU A N 1
ATOM 673 C CA . LEU A 1 90 ? -6.779 7.151 9.641 1.00 89.50 90 LEU A CA 1
ATOM 674 C C . LEU A 1 90 ? -5.399 6.720 10.142 1.00 89.50 90 LEU A C 1
ATOM 676 O O . LEU A 1 90 ? -4.394 7.000 9.490 1.00 89.50 90 LEU A O 1
ATOM 680 N N . THR A 1 91 ? -5.354 6.013 11.268 1.00 88.31 91 THR A N 1
ATOM 681 C CA . THR A 1 91 ? -4.125 5.448 11.830 1.00 88.31 91 THR A CA 1
ATOM 682 C C . THR A 1 91 ? -3.482 4.460 10.853 1.00 88.31 91 THR A C 1
ATOM 684 O O . THR A 1 91 ? -2.307 4.611 10.515 1.00 88.31 91 THR A O 1
ATOM 687 N N . VAL A 1 92 ? -4.269 3.532 10.298 1.00 90.31 92 VAL A N 1
ATOM 688 C CA . VAL A 1 92 ? -3.817 2.598 9.253 1.00 90.31 92 VAL A CA 1
ATOM 689 C C . VAL A 1 92 ? -3.309 3.342 8.013 1.00 90.31 92 VAL A C 1
ATOM 691 O O . VAL A 1 92 ? -2.189 3.100 7.560 1.00 90.31 92 VAL A O 1
ATOM 694 N N . CYS A 1 93 ? -4.086 4.284 7.473 1.00 92.44 93 CYS A N 1
ATOM 695 C CA . CYS A 1 93 ? -3.698 5.048 6.287 1.00 92.44 93 CYS A CA 1
ATOM 696 C C . CYS A 1 93 ? -2.430 5.882 6.521 1.00 92.44 93 CYS A C 1
ATOM 698 O O . CYS A 1 93 ? -1.603 5.999 5.618 1.00 92.44 93 CYS A O 1
ATOM 700 N N . THR A 1 94 ? -2.238 6.415 7.729 1.00 90.31 94 THR A N 1
ATOM 701 C CA . THR A 1 94 ? -1.033 7.172 8.102 1.00 90.31 94 THR A CA 1
ATOM 702 C C . THR A 1 94 ? 0.214 6.303 8.006 1.00 90.31 94 THR A C 1
ATOM 704 O O . THR A 1 94 ? 1.211 6.736 7.427 1.00 90.31 94 THR A O 1
ATOM 707 N N . SER A 1 95 ? 0.151 5.061 8.488 1.00 88.81 95 SER A N 1
ATOM 708 C CA . SER A 1 95 ? 1.251 4.105 8.333 1.00 88.81 95 SER A CA 1
ATOM 709 C C . SER A 1 95 ? 1.471 3.715 6.870 1.00 88.81 95 SER A C 1
ATOM 711 O O . SER A 1 95 ? 2.612 3.625 6.421 1.00 88.81 95 SER A O 1
ATOM 713 N N . LEU A 1 96 ? 0.401 3.533 6.094 1.00 92.50 96 LEU A N 1
ATOM 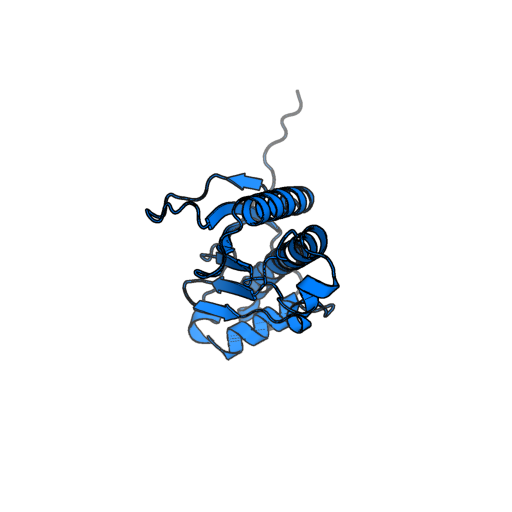714 C C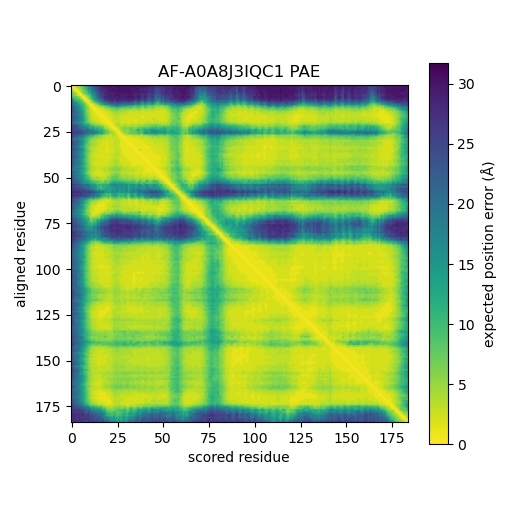A . LEU A 1 96 ? 0.502 3.082 4.704 1.00 92.50 96 LEU A CA 1
ATOM 715 C C . LEU A 1 96 ? 1.087 4.121 3.743 1.00 92.50 96 LEU A C 1
ATOM 717 O O . LEU A 1 96 ? 1.785 3.741 2.803 1.00 92.50 96 LEU A O 1
ATOM 721 N N . VAL A 1 97 ? 0.826 5.415 3.940 1.00 93.38 97 VAL A N 1
ATOM 722 C CA . VAL A 1 97 ? 1.244 6.459 2.985 1.00 93.38 97 VAL A CA 1
ATOM 723 C C . VAL A 1 97 ? 2.756 6.448 2.702 1.00 93.38 97 VAL A C 1
ATOM 725 O O . VAL A 1 97 ? 3.113 6.446 1.519 1.00 93.38 97 VAL A O 1
ATOM 728 N N . PRO A 1 98 ? 3.658 6.406 3.706 1.00 91.88 98 PRO A N 1
ATOM 729 C CA . PRO A 1 98 ? 5.090 6.249 3.466 1.00 91.88 98 PRO A CA 1
ATOM 730 C C . PRO A 1 98 ? 5.410 5.019 2.612 1.00 91.88 98 PRO A C 1
ATOM 732 O O . PRO A 1 98 ? 6.083 5.148 1.593 1.00 91.88 98 PRO A O 1
ATOM 735 N N . LEU A 1 99 ? 4.860 3.850 2.951 1.00 93.12 99 LEU A N 1
ATOM 736 C CA . LEU A 1 99 ? 5.100 2.606 2.214 1.00 93.12 99 LEU A CA 1
ATOM 737 C C . LEU A 1 99 ? 4.668 2.714 0.741 1.00 93.12 99 LEU A C 1
ATOM 739 O O . LEU A 1 99 ? 5.418 2.331 -0.161 1.00 93.12 99 LEU A O 1
ATOM 743 N N . LEU A 1 100 ? 3.490 3.285 0.480 1.00 95.44 100 LEU A N 1
ATOM 744 C CA . LEU A 1 100 ? 2.973 3.495 -0.877 1.00 95.44 100 LEU A CA 1
ATOM 745 C C . LEU A 1 100 ? 3.859 4.461 -1.678 1.00 95.44 100 LEU A C 1
ATOM 747 O O . LEU A 1 100 ? 4.167 4.199 -2.845 1.00 95.44 100 LEU A O 1
ATOM 751 N N . LYS A 1 101 ? 4.318 5.550 -1.048 1.00 94.75 101 LYS A N 1
ATOM 752 C CA . LYS A 1 101 ? 5.256 6.506 -1.658 1.00 94.75 101 LYS A CA 1
ATOM 753 C C . LYS A 1 101 ? 6.580 5.836 -2.010 1.00 94.75 101 LYS A C 1
ATOM 755 O O . LYS A 1 101 ? 6.996 5.921 -3.164 1.00 94.75 101 LYS A O 1
ATOM 760 N N . ARG A 1 102 ? 7.186 5.103 -1.071 1.00 93.00 102 ARG A N 1
ATOM 761 C CA . ARG A 1 102 ? 8.449 4.380 -1.300 1.00 93.00 102 ARG A CA 1
ATOM 762 C C . ARG A 1 102 ? 8.323 3.333 -2.396 1.00 93.00 102 ARG A C 1
ATOM 764 O O . ARG A 1 102 ? 9.208 3.226 -3.233 1.00 93.00 102 ARG A O 1
ATOM 771 N N . THR A 1 103 ? 7.193 2.634 -2.465 1.00 93.56 103 THR A N 1
ATOM 772 C CA . THR A 1 103 ? 6.927 1.665 -3.538 1.00 93.56 103 THR A CA 1
ATOM 773 C C . THR A 1 103 ? 6.910 2.333 -4.914 1.00 93.56 103 THR A C 1
ATOM 775 O O . THR A 1 103 ? 7.542 1.855 -5.860 1.00 93.56 103 THR A O 1
ATOM 778 N N . LYS A 1 104 ? 6.252 3.491 -5.031 1.00 93.94 104 LYS A N 1
ATOM 779 C CA . LYS A 1 104 ? 6.236 4.285 -6.268 1.00 93.94 104 LYS A CA 1
ATOM 780 C C . LYS A 1 104 ? 7.610 4.874 -6.614 1.00 93.94 104 LYS A C 1
ATOM 782 O O . LYS A 1 104 ? 7.983 4.915 -7.792 1.00 93.94 104 LYS A O 1
ATOM 787 N N . GLU A 1 105 ? 8.348 5.348 -5.614 1.00 93.44 105 GLU A N 1
ATOM 788 C CA . GLU A 1 105 ? 9.701 5.895 -5.766 1.00 93.44 105 GLU A CA 1
ATOM 789 C C . GLU A 1 105 ? 10.680 4.822 -6.243 1.00 93.44 105 GLU A C 1
ATOM 791 O O . GLU A 1 105 ? 11.316 5.021 -7.277 1.00 93.44 105 GLU A O 1
ATOM 796 N N . ALA A 1 106 ? 10.724 3.667 -5.573 1.00 93.56 106 ALA A N 1
ATOM 797 C CA . ALA A 1 106 ? 11.564 2.530 -5.942 1.00 93.56 106 ALA A CA 1
ATOM 798 C C . ALA A 1 106 ? 11.269 2.064 -7.373 1.00 93.56 106 ALA A C 1
ATOM 800 O O . ALA A 1 106 ? 12.187 1.923 -8.183 1.00 93.56 106 ALA A O 1
ATOM 801 N N . HIS A 1 107 ? 9.985 1.930 -7.738 1.00 92.69 107 HIS A N 1
ATOM 802 C CA . HIS A 1 107 ? 9.610 1.662 -9.127 1.00 92.69 107 HIS A CA 1
ATOM 803 C C . HIS A 1 107 ? 10.217 2.711 -10.064 1.00 92.69 107 HIS A C 1
ATOM 805 O O . HIS A 1 107 ? 10.937 2.358 -10.989 1.00 92.69 107 HIS A O 1
ATOM 811 N N . THR A 1 108 ? 9.996 4.000 -9.799 1.00 92.69 108 THR A N 1
ATOM 812 C CA . THR A 1 108 ? 10.486 5.094 -10.654 1.00 92.69 108 THR A CA 1
ATOM 813 C C . THR A 1 108 ? 12.012 5.106 -10.794 1.00 92.69 108 THR A C 1
ATOM 815 O O . THR A 1 108 ? 12.516 5.359 -11.890 1.00 92.69 108 THR A O 1
ATOM 818 N N . GLN A 1 109 ? 12.746 4.802 -9.725 1.00 93.19 109 GLN A N 1
ATOM 819 C CA . GLN A 1 109 ? 14.209 4.743 -9.725 1.00 93.19 109 GLN A CA 1
ATOM 820 C C . GLN A 1 109 ? 14.743 3.600 -10.591 1.00 93.19 109 GLN A C 1
ATOM 822 O O . GLN A 1 109 ? 15.628 3.823 -11.416 1.00 93.19 109 GLN A O 1
ATOM 827 N N . HIS A 1 110 ? 14.183 2.396 -10.457 1.00 90.62 110 HIS A N 1
ATOM 828 C CA . HIS A 1 110 ? 14.656 1.232 -11.211 1.00 90.62 110 HIS A CA 1
ATOM 829 C C . HIS A 1 110 ? 14.295 1.277 -12.693 1.00 90.62 110 HIS A C 1
ATOM 831 O O . HIS A 1 110 ? 14.928 0.619 -13.518 1.00 90.62 110 HIS A O 1
ATOM 837 N N . VAL A 1 111 ? 13.266 2.045 -13.035 1.00 89.12 111 VAL A N 1
ATOM 838 C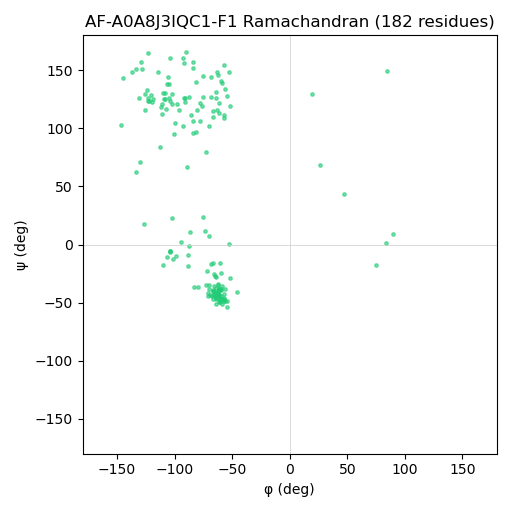 CA . VAL A 1 111 ? 12.660 1.998 -14.360 1.00 89.12 111 VAL A CA 1
ATOM 839 C C . VAL A 1 111 ? 12.913 3.243 -15.188 1.00 89.12 111 VAL A C 1
ATOM 841 O O . VAL A 1 111 ? 12.759 3.208 -16.403 1.00 89.12 111 VAL A O 1
ATOM 844 N N . GLY A 1 112 ? 13.303 4.334 -14.537 1.00 90.19 112 GLY A N 1
ATOM 845 C CA . GLY A 1 112 ? 13.407 5.648 -15.142 1.00 90.19 112 GLY A CA 1
ATOM 846 C C . GLY A 1 112 ? 12.070 6.392 -15.164 1.00 90.19 112 GLY A C 1
ATOM 847 O O . GLY A 1 112 ? 10.983 5.823 -15.279 1.00 90.19 112 GLY A O 1
ATOM 848 N N . GLN A 1 113 ? 12.161 7.718 -15.089 1.00 89.44 113 GLN A N 1
ATOM 849 C CA . GLN A 1 113 ? 11.004 8.608 -14.977 1.00 89.44 113 GLN A CA 1
ATOM 850 C C . GLN A 1 113 ? 10.054 8.522 -16.183 1.00 89.44 113 GLN A C 1
ATOM 852 O O . GLN A 1 113 ? 8.838 8.547 -16.007 1.00 89.44 113 GLN A O 1
ATOM 857 N N . GLN A 1 114 ? 10.594 8.378 -17.397 1.00 87.81 114 GLN A N 1
ATOM 858 C CA . GLN A 1 114 ? 9.799 8.287 -18.626 1.00 87.81 114 GLN A CA 1
ATOM 859 C C . GLN A 1 114 ? 8.978 6.990 -18.692 1.00 87.81 114 GLN A C 1
ATOM 861 O O . GLN A 1 114 ? 7.785 7.025 -19.007 1.00 87.81 114 GLN A O 1
ATOM 866 N N . ASP A 1 115 ? 9.591 5.854 -18.353 1.00 87.25 115 ASP A N 1
ATOM 867 C CA . ASP A 1 115 ? 8.890 4.570 -18.330 1.00 87.25 115 ASP A CA 1
ATOM 868 C C . ASP A 1 115 ? 7.883 4.524 -17.182 1.00 87.25 115 ASP A C 1
ATOM 870 O O . ASP A 1 115 ? 6.775 4.042 -17.388 1.00 87.25 115 ASP A O 1
ATOM 874 N N . SER A 1 116 ? 8.211 5.094 -16.016 1.00 89.06 116 SER A N 1
ATOM 875 C CA . SER A 1 116 ? 7.281 5.201 -14.881 1.00 89.06 116 SER A CA 1
ATOM 876 C C . SER A 1 116 ? 6.052 6.058 -15.213 1.00 89.06 116 SER A C 1
ATOM 878 O O . SER A 1 116 ? 4.951 5.761 -14.762 1.00 89.06 116 SER A O 1
ATOM 880 N N . ALA A 1 117 ? 6.210 7.097 -16.040 1.00 88.25 117 ALA A N 1
ATOM 881 C CA . ALA A 1 117 ? 5.091 7.916 -16.503 1.00 88.25 117 ALA A CA 1
ATOM 882 C C . ALA A 1 117 ? 4.211 7.192 -17.540 1.00 88.25 117 ALA A C 1
ATOM 884 O O . ALA A 1 117 ? 2.998 7.380 -17.552 1.00 88.25 117 ALA A O 1
ATOM 885 N N . THR A 1 118 ? 4.813 6.366 -18.402 1.00 88.56 118 THR A N 1
ATOM 886 C CA . THR A 1 118 ? 4.095 5.653 -19.478 1.00 88.56 118 THR A CA 1
ATOM 887 C C . THR A 1 118 ? 3.442 4.360 -18.978 1.00 88.56 118 THR A C 1
ATOM 889 O O . THR A 1 118 ? 2.347 4.005 -19.404 1.00 88.56 118 THR A O 1
ATOM 892 N N . HIS A 1 119 ? 4.113 3.666 -18.062 1.00 88.56 119 HIS A N 1
ATOM 893 C CA . HIS A 1 119 ? 3.706 2.393 -17.474 1.00 88.56 119 HIS A CA 1
ATOM 894 C C . HIS A 1 119 ? 3.805 2.511 -15.947 1.00 88.56 119 HIS A C 1
ATOM 896 O O . HIS A 1 119 ? 4.723 1.950 -15.339 1.00 88.56 119 HIS A O 1
ATOM 902 N N . PRO A 1 120 ? 2.905 3.283 -15.311 1.00 90.19 120 PRO A N 1
ATOM 903 C CA . PRO A 1 120 ? 2.945 3.457 -13.870 1.00 90.19 120 PRO A CA 1
ATOM 904 C C . PRO A 1 120 ? 2.716 2.123 -13.161 1.00 90.19 120 PRO A C 1
ATOM 906 O O . PRO A 1 120 ? 1.983 1.248 -13.637 1.00 90.19 120 PRO A O 1
ATOM 909 N N . ILE A 1 121 ? 3.339 1.988 -11.993 1.00 91.81 121 ILE A N 1
ATOM 910 C CA . ILE A 1 121 ? 2.988 0.936 -11.046 1.00 91.81 121 ILE A CA 1
ATOM 911 C C . ILE A 1 121 ? 1.549 1.160 -10.579 1.00 91.81 121 ILE A C 1
ATOM 913 O O . ILE A 1 121 ? 1.178 2.278 -10.208 1.00 91.81 121 ILE A O 1
ATOM 917 N N . LYS A 1 122 ? 0.731 0.107 -10.614 1.00 94.12 122 LYS A N 1
ATOM 918 C CA . LYS A 1 122 ? -0.622 0.149 -10.052 1.00 94.12 122 LYS A CA 1
ATOM 919 C C . LYS A 1 122 ? -0.540 -0.298 -8.603 1.00 94.12 122 LYS A C 1
ATOM 921 O O . LYS A 1 122 ? 0.000 -1.364 -8.323 1.00 94.12 122 LYS A O 1
ATOM 926 N N . LEU A 1 123 ? -1.049 0.526 -7.699 1.00 95.81 123 LEU A N 1
ATOM 927 C CA . LEU A 1 123 ? -1.050 0.245 -6.271 1.00 95.81 123 LEU A CA 1
ATOM 928 C C . LEU A 1 123 ? -2.482 -0.030 -5.820 1.00 95.81 123 LEU A C 1
ATOM 930 O O . LEU A 1 123 ? -3.385 0.761 -6.093 1.00 95.81 123 LEU A O 1
ATOM 934 N N . THR A 1 124 ? -2.669 -1.129 -5.103 1.00 96.56 124 THR A N 1
ATOM 935 C CA . THR A 1 124 ? -3.939 -1.494 -4.478 1.00 96.56 124 THR A CA 1
ATOM 936 C C . THR A 1 124 ? -3.692 -1.737 -2.999 1.00 96.56 124 THR A C 1
ATOM 938 O O . THR A 1 124 ? -2.784 -2.480 -2.632 1.00 96.56 124 THR A O 1
ATOM 941 N N . VAL A 1 125 ? -4.493 -1.114 -2.144 1.00 96.62 125 VAL A N 1
ATOM 942 C CA . VAL A 1 125 ? -4.527 -1.402 -0.709 1.00 96.62 125 VAL A CA 1
ATOM 943 C C . VAL A 1 125 ? -5.787 -2.194 -0.428 1.00 96.62 125 VAL A C 1
ATOM 945 O O . VAL A 1 125 ? -6.876 -1.747 -0.758 1.00 96.62 125 VAL A O 1
ATOM 948 N N . GLU A 1 126 ? -5.661 -3.343 0.204 1.00 96.19 126 GLU A N 1
ATOM 949 C CA . GLU A 1 126 ? -6.780 -4.123 0.705 1.00 96.19 126 GLU A CA 1
ATOM 950 C C . GLU A 1 126 ? -6.794 -4.041 2.231 1.00 96.19 126 GLU A C 1
ATOM 952 O O . GLU A 1 126 ? -5.783 -4.324 2.874 1.00 96.19 126 GLU A O 1
ATOM 957 N N . ILE A 1 127 ? -7.926 -3.629 2.801 1.00 95.06 127 ILE A N 1
ATOM 958 C CA . ILE A 1 127 ? -8.155 -3.606 4.251 1.00 95.06 127 ILE A CA 1
ATOM 959 C C . ILE A 1 127 ? -9.353 -4.512 4.521 1.00 95.06 127 ILE A C 1
ATOM 961 O O . ILE A 1 127 ? -10.409 -4.329 3.919 1.00 95.06 127 ILE A O 1
ATOM 965 N N . ASP A 1 128 ? -9.183 -5.527 5.367 1.00 93.25 128 ASP A N 1
ATOM 966 C CA . ASP A 1 128 ? -10.221 -6.510 5.716 1.00 93.25 128 ASP A CA 1
ATOM 967 C C . ASP A 1 128 ? -10.972 -7.071 4.485 1.00 93.25 128 ASP A C 1
ATOM 969 O O . ASP A 1 128 ? -12.202 -7.176 4.454 1.00 93.25 128 ASP A O 1
ATOM 973 N N . GLY A 1 129 ? -10.226 -7.404 3.425 1.00 92.81 129 GLY A N 1
ATOM 974 C CA . GLY A 1 129 ? -10.780 -7.988 2.199 1.00 92.81 129 GLY A CA 1
ATOM 975 C C . GLY A 1 129 ? -11.351 -6.989 1.188 1.00 92.81 129 GLY A C 1
ATOM 976 O O . GLY A 1 129 ? -11.912 -7.409 0.172 1.00 92.81 129 GLY A O 1
ATOM 977 N N . LYS A 1 130 ? -11.287 -5.675 1.446 1.00 96.50 130 LYS A N 1
ATOM 978 C CA . LYS A 1 130 ? -11.842 -4.647 0.549 1.00 96.50 130 LYS A CA 1
ATOM 979 C C . LYS A 1 130 ? -10.741 -3.878 -0.181 1.00 96.50 130 LYS A C 1
ATOM 981 O O . LYS A 1 130 ? -9.972 -3.172 0.473 1.00 96.50 130 LYS A O 1
ATOM 986 N N . PRO A 1 131 ? -10.671 -3.967 -1.522 1.00 96.44 131 PRO A N 1
ATOM 987 C CA . PRO A 1 131 ? -9.615 -3.325 -2.288 1.00 96.44 131 PRO A CA 1
ATOM 988 C C . PRO A 1 131 ? -9.906 -1.841 -2.530 1.00 96.44 131 PRO A C 1
ATOM 990 O O . PRO A 1 131 ? -11.020 -1.440 -2.872 1.00 96.44 131 PRO A O 1
ATOM 993 N N . LEU A 1 132 ? -8.866 -1.029 -2.431 1.00 96.31 132 LEU A N 1
ATOM 994 C CA . LEU A 1 132 ? -8.833 0.383 -2.760 1.00 96.31 132 LEU A CA 1
ATOM 995 C C . LEU A 1 132 ? -7.697 0.621 -3.751 1.00 96.31 132 LEU A C 1
ATOM 997 O O . LEU A 1 132 ? -6.525 0.441 -3.423 1.00 96.31 132 LEU A O 1
ATOM 1001 N N . VAL A 1 133 ? -8.045 1.049 -4.962 1.00 95.75 133 VAL A N 1
ATOM 1002 C CA . VAL A 1 133 ? -7.055 1.448 -5.967 1.00 95.75 133 VAL A CA 1
ATOM 1003 C C . VAL A 1 133 ? -6.501 2.824 -5.604 1.00 95.75 133 VAL A C 1
ATOM 1005 O O . VAL A 1 133 ? -7.256 3.783 -5.393 1.00 95.75 133 VAL A O 1
ATOM 1008 N N . ILE A 1 134 ? -5.176 2.900 -5.532 1.00 95.31 134 ILE A N 1
ATOM 1009 C CA . ILE A 1 134 ? -4.432 4.103 -5.178 1.00 95.31 134 ILE A CA 1
ATOM 1010 C C . ILE A 1 134 ? -3.957 4.781 -6.456 1.00 95.31 134 ILE A C 1
ATOM 1012 O O . ILE A 1 134 ? -3.206 4.216 -7.256 1.00 95.31 134 ILE A O 1
ATOM 1016 N N . GLU A 1 135 ? -4.381 6.021 -6.630 1.00 90.50 135 GLU 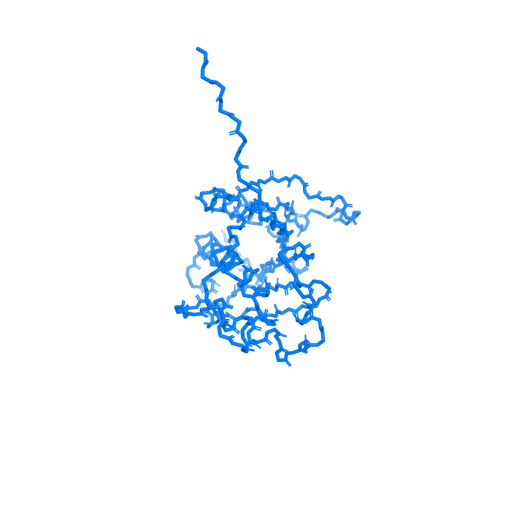A N 1
ATOM 1017 C CA . GLU A 1 135 ? -3.971 6.866 -7.737 1.00 90.50 135 GLU A CA 1
ATOM 1018 C C . GLU A 1 135 ? -2.759 7.714 -7.354 1.00 90.50 135 GLU A C 1
ATOM 1020 O O . GLU A 1 135 ? -2.462 7.962 -6.186 1.00 90.50 135 GLU A O 1
ATOM 1025 N N . ALA A 1 136 ? -2.043 8.215 -8.361 1.00 84.19 136 ALA A N 1
ATOM 1026 C CA . ALA A 1 136 ? -0.880 9.059 -8.119 1.00 84.19 136 ALA A CA 1
ATOM 1027 C C . ALA A 1 136 ? -1.226 10.326 -7.318 1.00 84.19 136 ALA A C 1
ATOM 1029 O O . ALA A 1 136 ? -0.405 10.750 -6.505 1.00 84.19 136 ALA A O 1
ATOM 1030 N N . VAL A 1 137 ? -2.412 10.903 -7.545 1.00 85.56 137 VAL A N 1
ATOM 1031 C CA . VAL A 1 137 ? -2.890 12.108 -6.853 1.00 85.56 137 VAL A CA 1
ATOM 1032 C C . VAL A 1 137 ? -3.111 11.858 -5.362 1.00 85.56 137 VAL A C 1
ATOM 1034 O O . VAL A 1 137 ? -2.743 12.714 -4.555 1.00 85.56 137 VAL A O 1
ATOM 1037 N N . ASP A 1 138 ? -3.567 10.654 -4.999 1.00 86.81 138 ASP A N 1
ATOM 1038 C CA . ASP A 1 138 ? -3.877 10.260 -3.619 1.00 86.81 138 ASP A CA 1
ATOM 1039 C C . ASP A 1 138 ? -2.649 10.354 -2.695 1.00 86.81 138 ASP A C 1
ATOM 1041 O O . ASP A 1 138 ? -2.782 10.519 -1.488 1.00 86.81 138 ASP A O 1
ATOM 1045 N N . LEU A 1 139 ? -1.433 10.272 -3.252 1.00 89.69 139 LEU A N 1
ATOM 1046 C CA . LEU A 1 139 ? -0.181 10.279 -2.488 1.00 89.69 139 LEU A CA 1
ATOM 1047 C C . LEU A 1 139 ? 0.517 11.646 -2.446 1.00 89.69 139 LEU A C 1
ATOM 1049 O O . LEU A 1 139 ? 1.492 11.809 -1.714 1.00 89.69 139 LEU A O 1
ATOM 1053 N N . THR A 1 140 ? 0.079 12.626 -3.236 1.00 85.62 140 THR A N 1
ATOM 1054 C CA . THR A 1 140 ? 0.795 13.914 -3.374 1.00 85.62 140 THR A CA 1
ATOM 1055 C C . THR A 1 140 ? 0.397 14.967 -2.346 1.00 85.62 140 THR A C 1
ATOM 1057 O O . THR A 1 140 ? 1.141 15.921 -2.133 1.00 85.62 140 THR A O 1
ATOM 1060 N N . GLN A 1 141 ? -0.752 14.796 -1.698 1.00 80.69 141 GLN A N 1
ATOM 1061 C CA . GLN A 1 141 ? -1.316 15.791 -0.793 1.00 80.69 141 GLN A CA 1
ATOM 1062 C C . GLN A 1 141 ? -0.720 15.677 0.620 1.00 80.69 141 GLN A C 1
ATOM 1064 O O . GLN A 1 141 ? -0.295 14.599 1.049 1.00 80.69 141 GLN A O 1
ATOM 1069 N N . ALA A 1 142 ? -0.672 16.795 1.351 1.00 79.50 142 ALA A N 1
ATOM 1070 C CA . ALA A 1 142 ? -0.172 16.823 2.730 1.00 79.50 142 ALA A CA 1
ATOM 1071 C C . ALA A 1 142 ? -1.064 16.005 3.683 1.00 79.50 142 ALA A C 1
ATOM 1073 O O . ALA A 1 142 ? -0.585 15.446 4.665 1.00 79.50 142 ALA A O 1
ATOM 1074 N N . ASP A 1 143 ? -2.345 15.885 3.345 1.00 87.62 143 ASP A N 1
ATOM 1075 C CA . ASP A 1 143 ? -3.392 15.145 4.042 1.00 87.62 143 ASP A CA 1
ATOM 1076 C C . ASP A 1 143 ? -3.724 13.800 3.365 1.00 87.62 143 ASP A C 1
ATOM 1078 O O . ASP A 1 143 ? -4.799 13.247 3.585 1.00 87.62 143 ASP A O 1
ATOM 1082 N N . ALA A 1 144 ? -2.796 13.233 2.578 1.00 90.88 144 ALA A N 1
ATOM 1083 C CA . ALA A 1 144 ? -2.980 11.975 1.840 1.00 90.88 144 ALA A CA 1
ATOM 1084 C C . ALA A 1 144 ? -3.610 10.846 2.680 1.00 90.88 144 ALA A C 1
ATOM 1086 O O . ALA A 1 144 ? -4.498 10.140 2.211 1.00 90.88 144 ALA A O 1
ATOM 1087 N N . ALA A 1 145 ? -3.199 10.693 3.944 1.00 91.31 145 ALA A N 1
ATOM 1088 C CA . ALA A 1 145 ? -3.753 9.675 4.837 1.00 91.31 145 ALA A CA 1
ATOM 1089 C C . ALA A 1 145 ? -5.248 9.893 5.125 1.00 91.31 145 ALA A C 1
ATOM 1091 O O . ALA A 1 145 ? -6.027 8.940 5.096 1.00 91.31 145 ALA A O 1
ATOM 1092 N N . LEU A 1 146 ? -5.657 11.143 5.359 1.00 90.50 146 LEU A N 1
ATOM 1093 C CA . LEU A 1 146 ? -7.057 11.503 5.574 1.00 90.50 146 LEU A CA 1
ATOM 1094 C C . LEU A 1 146 ? -7.876 11.282 4.304 1.00 90.50 146 LEU A C 1
ATOM 1096 O O . LEU A 1 146 ? -8.959 10.707 4.371 1.00 90.50 146 LEU A O 1
ATOM 1100 N N . GLN A 1 147 ? -7.349 11.675 3.146 1.00 91.94 147 GLN A N 1
ATOM 1101 C CA . GLN A 1 147 ? -8.041 11.499 1.868 1.00 91.94 147 GLN A CA 1
ATOM 1102 C C . GLN A 1 147 ? -8.241 10.024 1.525 1.00 91.94 147 GLN A C 1
ATOM 1104 O O . GLN A 1 147 ? -9.337 9.631 1.128 1.00 91.94 147 GLN A O 1
ATOM 1109 N N . LEU A 1 148 ? -7.232 9.181 1.761 1.00 93.69 148 LEU A N 1
ATOM 1110 C CA . LEU A 1 148 ? -7.366 7.733 1.610 1.00 93.69 148 LEU A CA 1
ATOM 1111 C C . LEU A 1 148 ? -8.415 7.154 2.565 1.00 93.69 148 LEU A C 1
ATOM 1113 O O . LEU A 1 148 ? -9.250 6.360 2.133 1.00 93.69 148 LEU A O 1
ATOM 1117 N N . ALA A 1 149 ? -8.425 7.586 3.829 1.00 92.44 149 ALA A N 1
ATOM 1118 C CA . ALA A 1 149 ? -9.424 7.150 4.803 1.00 92.44 149 ALA A CA 1
ATOM 1119 C C . ALA A 1 149 ? -10.850 7.558 4.385 1.00 92.44 149 ALA A C 1
ATOM 1121 O O . ALA A 1 149 ? -11.775 6.745 4.434 1.00 92.44 149 ALA A O 1
ATOM 1122 N N . LEU A 1 150 ? -11.036 8.794 3.913 1.00 92.50 150 LEU A N 1
ATOM 1123 C CA . LEU A 1 150 ? -12.324 9.283 3.414 1.00 92.50 150 LEU A CA 1
ATOM 1124 C C . LEU A 1 150 ? -12.768 8.530 2.152 1.00 92.50 150 LEU A C 1
ATOM 1126 O O . LEU A 1 150 ? -13.920 8.097 2.080 1.00 92.50 150 LEU A O 1
ATOM 1130 N N . LYS A 1 151 ? -11.856 8.313 1.196 1.00 94.06 151 LYS A N 1
ATOM 1131 C CA . LYS A 1 151 ? -12.103 7.536 -0.031 1.00 94.06 151 LYS A CA 1
ATOM 1132 C C . LYS A 1 151 ? -12.531 6.106 0.305 1.00 94.06 151 LYS A C 1
ATOM 1134 O O . LYS A 1 151 ? -13.533 5.624 -0.221 1.00 94.06 151 LYS A O 1
ATOM 1139 N N . TYR A 1 152 ? -11.826 5.449 1.226 1.00 94.88 152 TYR A N 1
ATOM 1140 C CA . TYR A 1 152 ? -12.159 4.099 1.681 1.00 94.88 152 TYR A CA 1
ATOM 1141 C C . TYR A 1 152 ? -13.522 4.048 2.384 1.00 94.88 152 TYR A C 1
ATOM 1143 O O . TYR A 1 152 ? -14.350 3.200 2.053 1.00 94.88 152 TYR A O 1
ATOM 1151 N N . ARG A 1 153 ? -13.804 4.983 3.303 1.00 94.06 153 ARG A N 1
ATOM 1152 C CA . ARG A 1 153 ? -15.103 5.072 3.994 1.00 94.06 153 ARG A CA 1
ATOM 1153 C C . ARG A 1 153 ? -16.263 5.301 3.029 1.00 94.06 153 ARG A C 1
ATOM 1155 O O . ARG A 1 153 ? -17.327 4.725 3.232 1.00 94.06 153 ARG A O 1
ATOM 1162 N N . ALA A 1 154 ? -16.075 6.127 2.003 1.00 94.06 154 ALA A N 1
ATOM 1163 C CA . ALA A 1 154 ? -17.108 6.389 1.006 1.00 94.06 154 ALA A CA 1
ATOM 1164 C C . ALA A 1 154 ? -17.461 5.129 0.198 1.00 94.06 154 ALA A C 1
ATOM 1166 O O . ALA A 1 154 ? -18.631 4.905 -0.105 1.00 94.06 154 ALA A 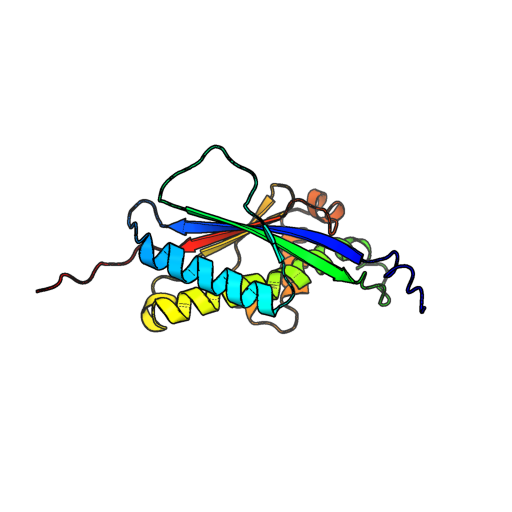O 1
ATOM 1167 N N . LEU A 1 155 ? -16.466 4.294 -0.118 1.00 95.50 155 LEU A N 1
ATOM 1168 C CA . LEU A 1 155 ? -16.663 3.044 -0.858 1.00 95.50 155 LEU A CA 1
ATOM 1169 C C . LEU A 1 155 ? -17.182 1.903 0.029 1.00 95.50 155 LEU A C 1
ATOM 1171 O O . LEU A 1 155 ? -18.002 1.100 -0.417 1.00 95.50 155 LEU A O 1
ATOM 1175 N N . TYR A 1 156 ? -16.723 1.831 1.280 1.00 95.38 156 TYR A N 1
ATOM 1176 C CA . TYR A 1 156 ? -16.970 0.705 2.185 1.00 95.38 156 TYR A CA 1
ATOM 1177 C C . TYR A 1 156 ? -17.402 1.169 3.585 1.00 95.38 156 TYR A C 1
ATOM 1179 O O . TYR A 1 156 ? -16.720 0.867 4.565 1.00 95.38 156 TYR A O 1
ATOM 1187 N N . PRO A 1 157 ? -18.540 1.871 3.733 1.00 92.31 157 PRO A N 1
ATOM 1188 C CA . PRO A 1 157 ? -18.913 2.520 4.993 1.00 92.31 157 PRO A CA 1
ATOM 1189 C C . PRO A 1 157 ? -19.043 1.542 6.169 1.00 92.31 157 PRO A C 1
ATOM 1191 O O . PRO A 1 157 ? -18.596 1.847 7.271 1.00 92.31 157 PRO A O 1
ATOM 1194 N N . THR A 1 158 ? -19.602 0.350 5.938 1.00 91.50 158 THR A N 1
ATOM 1195 C CA . THR A 1 158 ? -19.780 -0.675 6.980 1.00 91.50 158 THR A CA 1
ATOM 1196 C C . THR A 1 158 ? -18.453 -1.278 7.434 1.00 91.50 158 THR A C 1
ATOM 1198 O O . THR A 1 158 ? -18.242 -1.449 8.629 1.00 91.50 158 THR A O 1
ATOM 1201 N N . THR A 1 159 ? -17.551 -1.583 6.495 1.00 91.88 159 THR A N 1
ATOM 1202 C CA . THR A 1 159 ? -16.227 -2.131 6.821 1.00 91.88 159 THR A CA 1
ATOM 1203 C C . THR A 1 159 ? -15.349 -1.065 7.465 1.00 91.88 159 THR A C 1
ATOM 1205 O O . THR A 1 159 ? -14.690 -1.345 8.455 1.00 91.88 159 THR A O 1
ATOM 1208 N N . ALA A 1 160 ? -15.383 0.173 6.962 1.00 90.12 160 ALA A N 1
ATOM 1209 C CA . ALA A 1 160 ? -14.598 1.291 7.481 1.00 90.12 160 ALA A CA 1
ATOM 1210 C C . ALA A 1 160 ? -14.839 1.556 8.974 1.00 90.12 160 ALA A C 1
ATOM 1212 O O . ALA A 1 160 ? -13.881 1.820 9.692 1.00 90.12 160 ALA A O 1
ATOM 1213 N N . ALA A 1 161 ? -16.083 1.423 9.445 1.00 89.06 161 ALA A N 1
ATOM 1214 C CA . ALA A 1 161 ? -16.433 1.582 10.860 1.00 89.06 161 ALA A CA 1
ATOM 1215 C C . ALA A 1 161 ? -15.842 0.490 11.777 1.00 89.06 161 ALA A C 1
ATOM 1217 O O . ALA A 1 161 ? -15.834 0.646 12.993 1.00 89.06 161 ALA A O 1
ATOM 1218 N N . GLN A 1 162 ? -15.379 -0.623 11.204 1.00 90.31 162 GLN A N 1
ATOM 1219 C CA . GLN A 1 162 ? -14.799 -1.756 11.929 1.00 90.31 162 GLN A CA 1
ATOM 1220 C C . GLN A 1 162 ? -13.271 -1.801 11.817 1.00 90.31 162 GLN A C 1
ATOM 1222 O O . GLN A 1 162 ? -12.645 -2.648 12.452 1.00 90.31 162 GLN A O 1
ATOM 1227 N N . VAL A 1 163 ? -12.665 -0.912 11.019 1.00 89.75 163 VAL A N 1
ATOM 1228 C CA . VAL A 1 163 ? -11.217 -0.914 10.804 1.00 89.75 163 VAL A CA 1
ATOM 1229 C C . VAL A 1 163 ? -10.504 -0.514 12.085 1.00 89.75 163 VAL A C 1
ATOM 1231 O O . VAL A 1 163 ? -10.736 0.552 12.659 1.00 89.75 163 VAL A O 1
ATOM 1234 N N . THR A 1 164 ? -9.567 -1.360 12.488 1.00 88.94 164 THR A N 1
ATOM 1235 C CA . THR A 1 164 ? -8.688 -1.135 13.632 1.00 88.94 164 THR A CA 1
ATOM 1236 C C . THR A 1 164 ? -7.231 -1.197 13.177 1.00 88.94 164 THR A C 1
ATOM 1238 O O . THR A 1 164 ? -6.942 -1.728 12.105 1.00 88.94 164 THR A O 1
ATOM 1241 N N . PRO A 1 165 ? -6.269 -0.729 13.986 1.00 84.62 165 PRO A N 1
ATOM 1242 C CA . PRO A 1 165 ? -4.848 -0.899 13.670 1.00 84.62 165 PRO A CA 1
ATOM 1243 C C . PRO A 1 165 ? -4.391 -2.364 13.554 1.00 84.62 165 PRO A C 1
ATOM 1245 O O . PRO A 1 165 ? -3.339 -2.630 12.980 1.00 84.62 165 PRO A O 1
ATOM 1248 N N . THR A 1 166 ? -5.192 -3.311 14.054 1.00 87.38 166 THR A N 1
ATOM 1249 C CA . THR A 1 166 ? -4.974 -4.760 13.925 1.00 87.38 166 THR A CA 1
ATOM 1250 C C . THR A 1 166 ? -5.712 -5.406 12.747 1.00 87.38 166 THR A C 1
ATOM 1252 O O . THR A 1 166 ? -5.643 -6.625 12.596 1.00 87.38 166 THR A O 1
ATOM 1255 N N . SER A 1 167 ? -6.430 -4.625 11.933 1.00 90.38 167 SER A N 1
ATOM 1256 C CA . SER A 1 167 ? -7.091 -5.110 10.716 1.00 90.38 167 SER A CA 1
ATOM 1257 C C . SER A 1 167 ? -6.099 -5.769 9.755 1.00 90.38 167 SER A C 1
ATOM 1259 O O . SER A 1 167 ? -4.903 -5.463 9.746 1.00 90.38 167 SER A O 1
ATOM 1261 N N . THR A 1 168 ? -6.600 -6.679 8.920 1.00 91.50 168 THR A N 1
ATOM 1262 C CA . THR A 1 168 ? -5.763 -7.349 7.918 1.00 91.50 168 THR A CA 1
ATOM 1263 C C . THR A 1 168 ? -5.509 -6.387 6.771 1.00 91.50 168 THR A C 1
ATOM 1265 O O . THR A 1 168 ? -6.450 -5.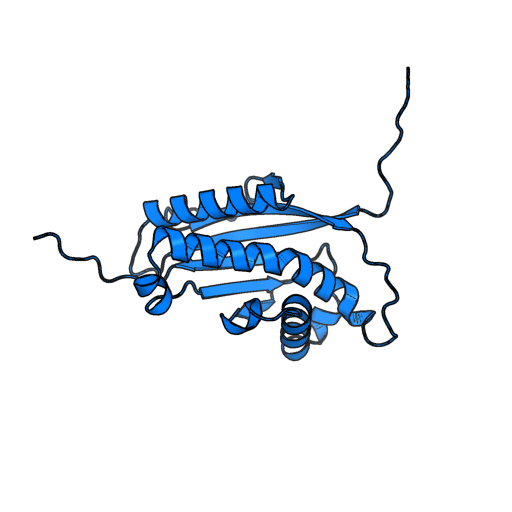955 6.108 1.00 91.50 168 THR A O 1
ATOM 1268 N N . ILE A 1 169 ? -4.240 -6.057 6.533 1.00 94.19 169 ILE A N 1
ATOM 1269 C CA . ILE A 1 169 ? -3.853 -5.094 5.505 1.00 94.19 169 ILE A CA 1
ATOM 1270 C C . ILE A 1 169 ? -2.926 -5.764 4.498 1.00 94.19 169 ILE A C 1
ATOM 1272 O O . ILE A 1 169 ? -1.902 -6.346 4.866 1.00 94.19 169 ILE A O 1
ATOM 1276 N N . LYS A 1 170 ? -3.253 -5.630 3.214 1.00 94.62 170 LYS A N 1
ATOM 1277 C CA . LYS A 1 170 ? -2.407 -6.047 2.097 1.00 94.62 170 LYS A CA 1
ATOM 1278 C C . LYS A 1 170 ? -2.160 -4.859 1.172 1.00 94.62 170 LYS A C 1
ATOM 1280 O O . LYS A 1 170 ? -3.080 -4.140 0.804 1.00 94.62 170 LYS A O 1
ATOM 1285 N N . VAL A 1 171 ? -0.910 -4.649 0.790 1.00 95.00 171 VAL A N 1
ATOM 1286 C CA . VAL A 1 171 ? -0.500 -3.678 -0.224 1.00 95.00 171 VAL A CA 1
ATOM 1287 C C . VAL A 1 171 ? 0.003 -4.462 -1.417 1.00 95.00 171 VAL A C 1
ATOM 1289 O O . VAL A 1 171 ? 0.987 -5.189 -1.305 1.00 95.00 171 VAL A O 1
ATOM 1292 N N . GLN A 1 172 ? -0.660 -4.304 -2.556 1.00 94.56 172 GLN A N 1
ATOM 1293 C CA . GLN A 1 172 ? -0.260 -4.921 -3.808 1.00 94.56 172 GLN A CA 1
ATOM 1294 C C . GLN A 1 172 ? 0.278 -3.866 -4.777 1.00 94.56 172 GLN A C 1
ATOM 1296 O O . GLN A 1 172 ? -0.404 -2.884 -5.075 1.00 94.56 172 GLN A O 1
ATOM 1301 N N . GLY A 1 173 ? 1.494 -4.076 -5.281 1.00 93.19 173 GLY A N 1
ATOM 1302 C CA . GLY A 1 173 ? 2.095 -3.288 -6.352 1.00 93.19 173 GLY A CA 1
ATOM 1303 C C . GLY A 1 173 ? 2.226 -4.104 -7.631 1.00 93.19 173 GLY A C 1
ATOM 1304 O O . GLY A 1 173 ? 3.032 -5.027 -7.700 1.00 93.19 173 GLY A O 1
ATOM 1305 N N . GLN A 1 174 ? 1.462 -3.750 -8.660 1.00 91.88 174 GLN A N 1
ATOM 1306 C CA . GLN A 1 174 ? 1.536 -4.393 -9.968 1.00 91.88 174 GLN A CA 1
ATOM 1307 C C . GLN A 1 174 ? 2.445 -3.597 -10.909 1.00 91.88 174 GLN A C 1
ATOM 1309 O O . GLN A 1 174 ? 2.137 -2.460 -11.288 1.00 91.88 174 GLN A O 1
ATOM 1314 N N . ILE A 1 175 ? 3.553 -4.217 -11.312 1.00 88.75 175 ILE A N 1
ATOM 1315 C CA . ILE A 1 175 ? 4.493 -3.675 -12.293 1.00 88.75 175 ILE A CA 1
ATOM 1316 C C . ILE A 1 175 ? 3.922 -3.932 -13.691 1.00 88.75 175 ILE A C 1
ATOM 1318 O O . ILE A 1 175 ? 3.754 -5.076 -14.113 1.00 88.75 175 ILE A O 1
ATOM 1322 N N . SER A 1 176 ? 3.609 -2.850 -14.403 1.00 83.31 176 SER A N 1
ATOM 1323 C CA . SER A 1 176 ? 3.035 -2.905 -15.749 1.00 83.31 176 SER A CA 1
ATOM 1324 C C . SER A 1 176 ? 4.037 -3.438 -16.782 1.00 83.31 176 SER A C 1
ATOM 1326 O O . SER A 1 176 ? 5.226 -3.108 -16.731 1.00 83.31 176 SER A O 1
ATOM 1328 N N . ALA A 1 177 ? 3.529 -4.200 -17.757 1.00 75.06 177 ALA A N 1
ATOM 1329 C CA . ALA A 1 177 ? 4.315 -4.738 -18.863 1.00 75.06 177 ALA A CA 1
ATOM 1330 C C . ALA A 1 177 ? 4.984 -3.644 -19.703 1.00 75.06 177 ALA A C 1
ATOM 1332 O O . ALA A 1 177 ? 4.384 -2.611 -20.018 1.00 75.06 177 ALA A O 1
ATOM 1333 N N . ARG A 1 178 ? 6.222 -3.899 -20.122 1.00 71.06 178 ARG A N 1
ATOM 1334 C CA . ARG A 1 178 ? 7.044 -3.003 -20.934 1.00 71.06 178 ARG A CA 1
ATOM 1335 C C . ARG A 1 178 ? 7.301 -3.611 -22.296 1.00 71.06 178 ARG A C 1
ATOM 1337 O O . ARG A 1 178 ? 7.514 -4.809 -22.466 1.00 71.06 178 ARG A O 1
ATOM 1344 N N . LYS A 1 179 ? 7.435 -2.748 -23.303 1.00 65.38 179 LYS A N 1
ATOM 1345 C CA . LYS A 1 179 ? 8.062 -3.168 -24.558 1.00 65.38 179 LYS A CA 1
ATOM 1346 C C . LYS A 1 179 ? 9.554 -3.383 -24.320 1.00 65.38 179 LYS A C 1
ATOM 1348 O O . LYS A 1 179 ? 10.324 -2.424 -24.309 1.00 65.38 179 LYS A O 1
ATOM 1353 N N . ARG A 1 180 ? 9.977 -4.646 -24.198 1.00 63.84 180 ARG A N 1
ATOM 1354 C CA . ARG A 1 180 ? 11.399 -5.011 -24.253 1.00 63.84 180 ARG A CA 1
ATOM 1355 C C . ARG A 1 180 ? 12.027 -4.417 -25.511 1.00 63.84 180 ARG A C 1
ATOM 1357 O O . ARG A 1 180 ? 11.626 -4.715 -26.639 1.00 63.84 180 ARG A O 1
ATOM 1364 N N . ARG A 1 181 ? 13.028 -3.560 -25.318 1.00 56.69 181 ARG A N 1
ATOM 1365 C CA . ARG A 1 181 ? 13.802 -2.981 -26.416 1.00 56.69 181 ARG A CA 1
ATOM 1366 C C . ARG A 1 181 ? 14.526 -4.134 -27.120 1.00 56.69 181 ARG A C 1
ATOM 1368 O O . ARG A 1 181 ? 15.358 -4.794 -26.503 1.00 56.69 181 ARG A O 1
ATOM 1375 N N . LYS A 1 182 ? 14.200 -4.408 -28.391 1.00 49.09 182 LYS A N 1
ATOM 1376 C CA . LYS A 1 182 ? 14.944 -5.387 -29.202 1.00 49.09 182 LYS A CA 1
ATOM 1377 C C . LYS A 1 182 ? 16.412 -4.956 -29.226 1.00 49.09 182 LYS A C 1
ATOM 1379 O O . LYS A 1 182 ? 16.728 -3.917 -29.806 1.00 49.09 182 LYS A O 1
ATOM 1384 N N . ARG A 1 183 ? 17.292 -5.729 -28.583 1.00 55.62 183 ARG A N 1
ATOM 1385 C CA . ARG A 1 183 ? 18.737 -5.612 -28.803 1.00 55.62 183 ARG A CA 1
ATOM 1386 C C . ARG A 1 183 ? 18.992 -5.934 -30.279 1.00 55.62 183 ARG A C 1
ATOM 1388 O O . ARG A 1 183 ? 18.537 -6.972 -30.755 1.00 55.62 183 ARG A O 1
ATOM 1395 N N . ARG A 1 184 ? 19.597 -4.983 -30.991 1.00 44.38 184 ARG A N 1
ATOM 1396 C CA . ARG A 1 184 ? 20.165 -5.188 -32.327 1.00 44.38 184 ARG A CA 1
ATOM 1397 C C . ARG A 1 184 ? 21.521 -5.854 -32.194 1.00 44.38 184 ARG A C 1
ATOM 1399 O O . ARG A 1 184 ? 22.203 -5.536 -31.194 1.00 44.38 184 ARG A O 1
#

Sequence (184 aa):
MTQISPRSEDEQKCTVILELVTDPNDHDPALLSAIGHEVVHLAQAEGYTTRPAPYTGERGIESFLVELVTFIAANHATIAEGIADLSGLLTVCTSLVPLLKRTKEAHTQHVGQQDSATHPIKLTVEIDGKPLVIEAVDLTQADAALQLALKYRALYPTTAAQVTPTSTIKVQGQISARKRRKRR

Nearest PDB structures (foldseek):
  6znb-assembly1_AA  TM=3.591E-01  e=1.078E+00  Bacteriophage sp.
  7dko-assembly3_C  TM=2.900E-01  e=5.216E+00  synthetic construct